Protein AF-A0A5E8CKL1-F1 (afdb_mono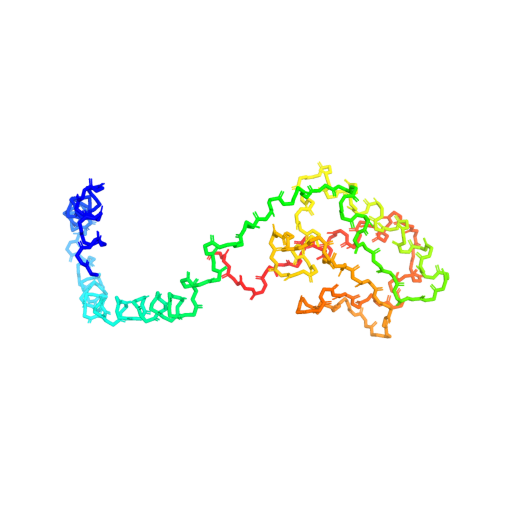mer)

Foldseek 3Di:
DVVVVVVCVVVCVVVVVVVVVVVVVVPDDPVCCVVVVVVVVVCVVCVVVVVVVVVVVVCVCCVPPPVPVVPDPQPQDDQAPVLQLVQEEEAEDPLLVVLVNLLSNLLCVVCVVVVNSLLLVCQQQVDSGDRDSNHHAYEYEDDDDDWDHDNVNNYIYDYPVLSPDDHSVVSNVVVSVVSVPPDSPPDDD

Mean predicted aligned error: 15.61 Å

Solvent-accessible surface area (backbone atoms only — not comparable to full-atom values): 10856 Å² total; per-residue (Å²): 114,72,64,63,56,48,52,39,56,74,68,41,52,58,63,50,52,57,58,47,49,58,52,59,55,70,73,48,52,83,81,48,41,76,64,47,48,59,54,52,53,50,49,62,68,43,41,63,58,54,52,47,50,53,46,50,52,51,48,56,47,49,77,71,27,72,86,53,55,86,72,55,78,76,65,87,62,75,91,44,66,70,59,53,57,78,25,55,45,72,57,54,56,74,72,58,39,58,52,47,53,55,20,50,57,46,26,47,47,60,23,50,77,70,72,42,48,50,40,61,47,22,54,28,53,72,36,82,66,63,92,50,94,83,57,54,43,34,42,31,63,36,91,56,88,58,77,46,69,40,35,97,70,19,26,34,35,40,20,50,71,60,75,75,44,85,54,62,66,58,51,15,54,53,50,44,49,51,40,68,67,57,63,64,89,70,80,85,128

Radius of gyration: 24.57 Å; Cα contacts (8 Å, |Δi|>4): 164; chains: 1; bounding box: 46×53×60 Å

Nearest PDB structures (foldseek):
  4qhi-assembly2_C  TM=5.291E-01  e=1.702E+00  Methanocaldococcus jannaschii DSM 2661
  4qhi-assembly1_B  TM=5.641E-01  e=9.771E+00  Methanocaldococcus jannaschii DSM 2661
  5msw-assembly1_A  TM=2.166E-01  e=6.034E+00  Segniliparus rugosus ATCC BAA-974

Organism: NCBI:txid1561972

Sequence (189 aa):
MQIFFKTLQESGFLMKIDKMKDQAIGCITKSNELVIRPCIESFLRNKPNIIEGINQIIYGFFEIDIRRIMKKNVKEININIKTITSKVVFEMSHAHKIIMQKVVSKVLKLLDETGDLVKFVEYFSGIPLILSDSEIYTLKTWRGQNFSEHTCFYYVDIPEAFIRRDNIETLAVQFAAVIRAAETKFGMA

pLDDT: mean 73.75, std 21.33, range [31.55, 98.12]

Structure (mmCIF, N/CA/C/O backbone):
data_AF-A0A5E8CKL1-F1
#
_entry.id   AF-A0A5E8CKL1-F1
#
loop_
_atom_site.group_PDB
_atom_site.id
_atom_site.type_symbol
_atom_site.label_atom_id
_atom_site.label_alt_id
_atom_site.label_comp_id
_atom_site.label_asym_id
_atom_site.label_entity_id
_atom_site.label_seq_id
_atom_site.pdbx_PDB_ins_code
_atom_site.Cartn_x
_atom_site.Cartn_y
_atom_site.Cartn_z
_atom_site.occupancy
_atom_site.B_iso_or_equiv
_atom_site.auth_seq_id
_atom_site.auth_comp_id
_atom_site.auth_asym_id
_atom_site.auth_atom_id
_atom_site.pdbx_PDB_model_num
ATOM 1 N N . MET A 1 1 ? -27.559 -5.950 28.974 1.00 39.00 1 MET A N 1
ATOM 2 C CA . MET A 1 1 ? -27.680 -4.712 29.784 1.00 39.00 1 MET A CA 1
ATOM 3 C C . MET A 1 1 ? -27.036 -4.826 31.168 1.00 39.00 1 MET A C 1
ATOM 5 O O . MET A 1 1 ? -26.146 -4.039 31.452 1.00 39.00 1 MET A O 1
ATOM 9 N N . GLN A 1 2 ? -27.415 -5.805 32.005 1.00 38.22 2 GLN A N 1
ATOM 10 C CA . GLN A 1 2 ? -26.886 -5.932 33.379 1.00 38.22 2 GLN A CA 1
ATOM 11 C C . GLN A 1 2 ? -25.374 -6.215 33.456 1.00 38.22 2 GLN A C 1
ATOM 13 O O . GLN A 1 2 ? -24.710 -5.697 34.345 1.00 38.22 2 GLN A O 1
ATOM 18 N N . ILE A 1 3 ? -24.815 -6.970 32.502 1.00 43.06 3 ILE A N 1
ATOM 19 C CA . ILE A 1 3 ? -23.379 -7.307 32.491 1.00 43.06 3 ILE A CA 1
A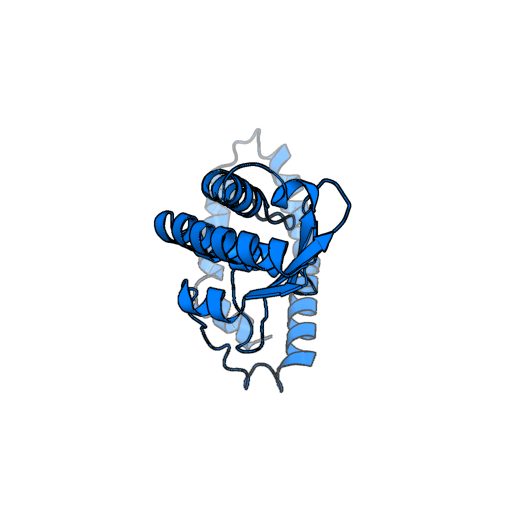TOM 20 C C . ILE A 1 3 ? -22.519 -6.066 32.212 1.00 43.06 3 ILE A C 1
ATOM 22 O O . ILE A 1 3 ? -21.583 -5.803 32.949 1.00 43.06 3 ILE A O 1
ATOM 26 N N . PHE A 1 4 ? -22.884 -5.253 31.216 1.00 41.16 4 PHE A N 1
ATOM 27 C CA . PHE A 1 4 ? -22.144 -4.034 30.865 1.00 41.16 4 PHE A CA 1
ATOM 28 C C . PHE A 1 4 ? -22.126 -3.006 32.005 1.00 41.16 4 PHE A C 1
ATOM 30 O O . PHE A 1 4 ? -21.074 -2.473 32.349 1.00 41.16 4 PHE A O 1
ATOM 37 N N . PHE A 1 5 ? -23.280 -2.778 32.643 1.00 46.06 5 PHE A N 1
ATOM 38 C CA . PHE A 1 5 ? -23.366 -1.886 33.802 1.00 46.06 5 PHE A CA 1
ATOM 39 C C . PHE A 1 5 ? -22.548 -2.404 34.991 1.00 46.06 5 PHE A C 1
ATOM 41 O O . PHE A 1 5 ? -21.867 -1.621 35.652 1.00 46.06 5 PHE A O 1
ATOM 48 N N . LYS A 1 6 ? -22.551 -3.724 35.212 1.00 48.47 6 LYS A N 1
ATOM 49 C CA . LYS A 1 6 ? -21.741 -4.377 36.242 1.00 48.47 6 LYS A CA 1
ATOM 50 C C . LYS A 1 6 ? -20.240 -4.229 35.964 1.00 48.47 6 LYS A C 1
ATOM 52 O O . LYS A 1 6 ? -19.511 -3.810 36.852 1.00 48.47 6 LYS A O 1
ATOM 57 N N . THR A 1 7 ? -19.785 -4.437 34.727 1.00 45.56 7 THR A N 1
ATOM 58 C CA . THR A 1 7 ? -18.376 -4.252 34.329 1.00 45.56 7 THR A CA 1
ATOM 59 C C . THR A 1 7 ? -17.916 -2.790 34.450 1.00 45.56 7 THR A C 1
ATOM 61 O O . THR A 1 7 ? -16.791 -2.518 34.876 1.00 45.56 7 THR A O 1
ATOM 64 N N . LEU A 1 8 ? -18.780 -1.821 34.133 1.00 41.69 8 LEU A N 1
ATOM 65 C CA . LEU A 1 8 ? -18.492 -0.393 34.333 1.00 41.69 8 LEU A CA 1
ATOM 66 C C . LEU A 1 8 ? -18.421 0.008 35.817 1.00 41.69 8 LEU A C 1
ATOM 68 O O . LEU A 1 8 ? -17.615 0.869 36.175 1.00 41.69 8 LEU A O 1
ATOM 72 N N . GLN A 1 9 ? -19.233 -0.611 36.680 1.00 52.91 9 GLN A N 1
ATOM 73 C CA . GLN A 1 9 ? -19.124 -0.447 38.134 1.00 52.91 9 GLN A CA 1
ATOM 74 C C . GLN A 1 9 ? -17.851 -1.100 38.686 1.00 52.91 9 GLN A C 1
ATOM 76 O O . GLN A 1 9 ? -17.107 -0.451 39.417 1.00 52.91 9 GLN A O 1
ATOM 81 N N . GLU A 1 10 ? -17.563 -2.345 38.306 1.00 58.09 10 GLU A N 1
ATOM 82 C CA . GLU A 1 10 ? -16.420 -3.124 38.808 1.00 58.09 10 GLU A CA 1
ATOM 83 C C . GLU A 1 10 ? -15.066 -2.547 38.373 1.00 58.09 10 GLU A C 1
ATOM 85 O O . GLU A 1 10 ? -14.104 -2.578 39.135 1.00 58.09 10 GLU A O 1
ATOM 90 N N . SER A 1 11 ? -14.988 -1.944 37.183 1.00 55.16 11 SER A N 1
ATOM 91 C CA . SER A 1 11 ? -13.778 -1.256 36.699 1.00 55.16 11 SER A CA 1
ATOM 92 C C . SER A 1 11 ? -13.499 0.086 37.395 1.00 55.16 11 SER A C 1
ATOM 94 O O . SER A 1 11 ? -12.473 0.724 37.138 1.00 55.16 11 SER A O 1
ATOM 96 N N . GLY A 1 12 ? -14.418 0.560 38.246 1.00 48.59 12 GLY A N 1
ATOM 97 C CA . GLY A 1 12 ? -14.337 1.868 38.901 1.00 48.59 12 GLY A CA 1
ATOM 98 C C . GLY A 1 12 ? -14.461 3.052 37.935 1.00 48.59 12 GLY A C 1
ATOM 99 O O . GLY A 1 12 ? -14.234 4.197 38.329 1.00 48.59 12 GLY A O 1
ATOM 100 N N . PHE A 1 13 ? -14.814 2.803 36.671 1.00 52.84 13 PHE A N 1
ATOM 101 C CA . PHE A 1 13 ? -14.906 3.820 35.626 1.00 52.84 13 PHE A CA 1
ATOM 102 C C . PHE A 1 13 ? -15.965 4.880 35.953 1.00 52.84 13 PHE A C 1
ATOM 104 O O . PHE A 1 13 ? -15.710 6.075 35.814 1.00 52.84 13 PHE A O 1
ATOM 111 N N . LEU A 1 14 ? -17.114 4.458 36.488 1.00 49.69 14 LEU A N 1
ATOM 112 C CA . LEU A 1 14 ? -18.180 5.373 36.911 1.00 49.69 14 LEU A CA 1
ATOM 113 C C . LEU A 1 14 ? -17.731 6.300 38.055 1.00 49.69 14 LEU A C 1
ATOM 115 O O . LEU A 1 14 ? -17.958 7.503 37.988 1.00 49.69 14 LEU A O 1
ATOM 119 N N . MET A 1 15 ? -16.995 5.778 39.044 1.00 58.12 15 MET A N 1
ATOM 120 C CA . MET A 1 15 ? -16.434 6.594 40.133 1.00 58.12 15 MET A CA 1
ATOM 121 C C . MET A 1 15 ? -15.366 7.585 39.647 1.00 58.12 15 MET A C 1
ATOM 123 O O . MET A 1 15 ? -15.219 8.668 40.215 1.00 58.12 15 MET A O 1
ATOM 127 N N . LYS A 1 16 ? -14.602 7.230 38.605 1.00 53.59 16 LYS A N 1
ATOM 128 C CA . LYS A 1 16 ? -13.621 8.134 37.984 1.00 53.59 16 LYS A CA 1
ATOM 129 C C . LYS A 1 16 ? -14.306 9.283 37.245 1.00 53.59 16 LYS A C 1
ATOM 131 O O . LYS A 1 16 ? -13.852 10.415 37.372 1.00 53.59 16 LYS A O 1
ATOM 136 N N . ILE A 1 17 ? -15.406 9.010 36.542 1.00 57.00 17 ILE A N 1
ATOM 137 C CA . ILE A 1 17 ? -16.222 10.042 35.887 1.00 57.00 17 ILE A CA 1
ATOM 138 C C . ILE A 1 17 ? -16.794 11.025 36.915 1.00 57.00 17 ILE A C 1
ATOM 140 O O . ILE A 1 17 ? -16.695 12.232 36.704 1.00 57.00 17 ILE A O 1
ATOM 144 N N . ASP A 1 18 ? -17.327 10.536 38.038 1.00 56.44 18 ASP A N 1
ATOM 145 C CA . ASP A 1 18 ? -17.874 11.415 39.081 1.00 56.44 18 ASP A CA 1
ATOM 146 C C . ASP A 1 18 ? -16.792 12.300 39.720 1.00 56.44 18 ASP A C 1
ATOM 148 O O . ASP A 1 18 ? -17.003 13.497 39.888 1.00 56.44 18 ASP A O 1
ATOM 152 N N . LYS A 1 19 ? -15.588 11.769 39.976 1.00 58.34 19 LYS A N 1
ATOM 153 C CA . LYS A 1 19 ? -14.457 12.591 40.454 1.00 58.34 19 LYS A CA 1
ATOM 154 C C . LYS A 1 19 ? -13.977 13.619 39.425 1.00 58.34 19 LYS A C 1
ATOM 156 O O . LYS A 1 19 ? -13.600 14.729 39.797 1.00 58.34 19 LYS A O 1
ATOM 161 N N . MET A 1 20 ? -13.976 13.264 38.140 1.00 52.22 20 MET A N 1
ATOM 162 C CA . MET A 1 20 ? -13.591 14.178 37.059 1.00 52.22 20 MET A CA 1
ATOM 163 C C . MET A 1 20 ? -14.618 15.291 36.847 1.00 52.22 20 MET A C 1
ATOM 165 O O . MET A 1 20 ? -14.245 16.391 36.448 1.00 52.22 20 MET A O 1
ATOM 169 N N . LYS A 1 21 ? -15.895 15.038 37.146 1.00 54.78 21 LYS A N 1
ATOM 170 C CA . LYS A 1 21 ? -16.964 16.036 37.064 1.00 54.78 21 LYS A CA 1
ATOM 171 C C . LYS A 1 21 ? -16.706 17.212 38.007 1.00 54.78 21 LYS A C 1
ATOM 173 O O . LYS A 1 21 ? -16.784 18.355 37.569 1.00 54.78 21 LYS A O 1
ATOM 178 N N . ASP A 1 22 ? -16.339 16.943 39.256 1.00 53.59 22 ASP A N 1
ATOM 179 C CA . ASP A 1 22 ? -16.065 17.998 40.241 1.00 53.59 22 ASP A CA 1
ATOM 180 C C . ASP A 1 22 ? -14.804 18.802 39.885 1.00 53.59 22 ASP A C 1
ATOM 182 O O . ASP A 1 22 ? -14.774 20.021 40.049 1.00 53.59 22 ASP A O 1
ATOM 186 N N . GLN A 1 23 ? -13.789 18.146 39.311 1.00 51.56 23 GLN A N 1
ATOM 187 C CA . GLN A 1 23 ? -12.588 18.815 38.796 1.00 51.56 23 GLN A CA 1
ATOM 188 C C . GLN A 1 23 ? -12.887 19.681 37.564 1.00 51.56 23 GLN A C 1
ATOM 190 O O . GLN A 1 23 ? -12.419 20.814 37.481 1.00 51.56 23 GLN A O 1
ATOM 195 N N . ALA A 1 24 ? -13.711 19.187 36.637 1.00 47.16 24 ALA A N 1
ATOM 196 C CA . ALA A 1 24 ? -14.141 19.938 35.462 1.00 47.16 24 ALA A CA 1
ATOM 197 C C . ALA A 1 24 ? -14.998 21.157 35.840 1.00 47.16 24 ALA A C 1
ATOM 199 O O . ALA A 1 24 ? -14.853 22.209 35.227 1.00 47.16 24 ALA A O 1
ATOM 200 N N . ILE A 1 25 ? -15.846 21.041 36.870 1.00 49.31 25 ILE A N 1
ATOM 201 C CA . ILE A 1 25 ? -16.635 22.157 37.416 1.00 49.31 25 ILE A CA 1
ATOM 202 C C . ILE A 1 25 ? -15.725 23.163 38.139 1.00 49.31 25 ILE A C 1
ATOM 204 O O . ILE A 1 25 ? -15.893 24.368 37.967 1.00 49.31 25 ILE A O 1
ATOM 208 N N . GLY A 1 26 ? -14.728 22.689 38.893 1.00 47.78 26 GLY A N 1
ATOM 209 C CA . GLY A 1 26 ? -13.779 23.539 39.621 1.00 47.78 26 GLY A CA 1
ATOM 210 C C . GLY A 1 26 ? -12.855 24.382 38.732 1.00 47.78 26 GLY A C 1
ATOM 211 O O . GLY A 1 26 ? -12.425 25.455 39.147 1.00 47.78 26 GLY A O 1
ATOM 212 N N . CYS A 1 27 ? -12.575 23.943 37.500 1.00 43.31 27 CYS A N 1
ATOM 213 C CA . CYS A 1 27 ? -11.744 24.680 36.538 1.00 43.31 27 CYS A CA 1
ATOM 214 C C . CYS A 1 27 ? -12.487 25.798 35.777 1.00 43.31 27 CYS A C 1
ATOM 216 O O . CYS A 1 27 ? -11.867 26.514 34.988 1.00 43.31 27 CYS A O 1
ATOM 218 N N . ILE A 1 28 ? -13.794 25.972 35.989 1.00 46.34 28 ILE A N 1
ATOM 219 C CA . ILE A 1 28 ? -14.601 26.976 35.290 1.00 46.34 28 ILE A CA 1
ATOM 220 C C . ILE A 1 28 ? -14.698 28.234 36.163 1.00 46.34 28 ILE A C 1
ATOM 222 O O . ILE A 1 28 ? -15.430 28.284 37.147 1.00 46.34 28 ILE A O 1
ATOM 226 N N . THR A 1 29 ? -13.965 29.289 35.802 1.00 51.72 29 THR A N 1
ATOM 227 C CA . THR A 1 29 ? -14.186 30.628 36.369 1.00 51.72 29 THR A CA 1
ATOM 228 C C . THR A 1 29 ? -15.573 31.149 35.962 1.00 51.72 29 THR A C 1
ATOM 230 O O . THR A 1 29 ? -16.059 30.840 34.874 1.00 51.72 29 THR A O 1
ATOM 233 N N . LYS A 1 30 ? -16.214 31.977 36.807 1.00 48.44 30 LYS A N 1
ATOM 234 C CA . LYS A 1 30 ? -17.582 32.517 36.594 1.00 48.44 30 LYS A CA 1
ATOM 235 C C . LYS A 1 30 ? -17.832 33.128 35.200 1.00 48.44 30 LYS A C 1
ATOM 237 O O . LYS A 1 30 ? -18.970 33.154 34.747 1.00 48.44 30 LYS A O 1
ATOM 242 N N . SER A 1 31 ? -16.794 33.608 34.508 1.00 43.94 31 SER A N 1
ATOM 243 C CA . SER A 1 31 ? -16.892 34.134 33.137 1.00 43.94 31 SER A CA 1
ATOM 244 C C . SER A 1 31 ? -17.048 33.046 32.065 1.00 43.94 31 SER A C 1
ATOM 246 O O . SER A 1 31 ? -17.729 33.268 31.069 1.00 43.94 31 SER A O 1
ATOM 248 N N . ASN A 1 32 ? -16.458 31.865 32.268 1.00 45.34 32 ASN A N 1
ATOM 249 C CA . ASN A 1 32 ? -16.522 30.737 31.331 1.00 45.34 32 ASN A CA 1
ATOM 250 C C . ASN A 1 32 ? -17.753 29.849 31.567 1.00 45.34 32 ASN A C 1
ATOM 252 O O . ASN A 1 32 ? -18.131 29.064 30.699 1.00 45.34 32 ASN A O 1
ATOM 256 N N . GLU A 1 33 ? -18.408 29.990 32.719 1.00 44.06 33 GLU A N 1
ATOM 257 C CA . GLU A 1 33 ? -19.595 29.221 33.093 1.00 44.06 33 GLU A CA 1
ATOM 258 C C . GLU A 1 33 ? -20.771 29.463 32.138 1.00 44.06 33 GLU A C 1
ATOM 260 O O . GLU A 1 33 ? -21.441 28.515 31.740 1.00 44.06 33 GLU A O 1
ATOM 265 N N . LEU A 1 34 ? -20.966 30.703 31.683 1.00 48.03 34 LEU A N 1
ATOM 266 C CA . LEU A 1 34 ? -22.019 31.071 30.726 1.00 48.03 34 LEU A CA 1
ATOM 267 C C . LEU A 1 34 ? -21.820 30.469 29.327 1.00 48.03 34 LEU A C 1
ATOM 269 O O . LEU A 1 34 ? -22.796 30.275 28.609 1.00 48.03 34 LEU A O 1
ATOM 273 N N . VAL A 1 35 ? -20.579 30.155 28.945 1.00 49.44 35 VAL A N 1
ATOM 274 C CA . VAL A 1 35 ? -20.240 29.608 27.618 1.00 49.44 35 VAL A CA 1
ATOM 275 C C . VAL A 1 35 ? -20.187 28.082 27.645 1.00 49.44 35 VAL A C 1
ATOM 277 O O . VAL A 1 35 ? -20.635 27.419 26.713 1.00 49.44 35 VAL A O 1
ATOM 280 N N . ILE A 1 36 ? -19.672 27.506 28.731 1.00 45.50 36 ILE A N 1
ATOM 281 C CA . ILE A 1 36 ? -19.461 26.060 28.855 1.00 45.50 36 ILE A CA 1
ATOM 282 C C . ILE A 1 36 ? -20.740 25.343 29.307 1.00 45.50 36 ILE A C 1
ATOM 284 O O . ILE A 1 36 ? -21.016 24.233 28.847 1.00 45.50 36 ILE A O 1
ATOM 288 N N . ARG A 1 37 ? -21.563 25.971 30.160 1.00 46.50 37 ARG A N 1
ATOM 289 C CA . ARG A 1 37 ? -22.807 25.373 30.672 1.00 46.50 37 ARG A CA 1
ATOM 290 C C . ARG A 1 37 ? -23.791 24.986 29.554 1.00 46.50 37 ARG A C 1
ATOM 292 O O . ARG A 1 37 ? -24.235 23.840 29.578 1.00 46.50 37 ARG A O 1
ATOM 299 N N . PRO A 1 38 ? -24.068 25.818 28.529 1.00 56.81 38 PRO A N 1
ATOM 300 C CA . PRO A 1 38 ? -24.924 25.417 27.410 1.00 56.81 38 PRO A CA 1
ATOM 301 C C . PRO A 1 38 ? -24.380 24.214 26.626 1.00 56.81 38 PRO A C 1
ATOM 303 O O . PRO A 1 38 ? -25.153 23.350 26.216 1.00 56.81 38 PRO A O 1
ATOM 306 N N . CYS A 1 39 ? -23.058 24.117 26.451 1.00 51.25 39 CYS A N 1
ATOM 307 C CA . CYS A 1 39 ? -22.411 22.997 25.761 1.00 51.25 39 CYS A CA 1
ATOM 308 C C . CYS A 1 39 ? -22.518 21.693 26.564 1.00 51.25 39 CYS A C 1
ATOM 310 O O . CYS A 1 39 ? -22.873 20.656 26.004 1.00 51.25 39 CYS A O 1
ATOM 312 N N . ILE A 1 40 ? -22.285 21.748 27.882 1.00 52.25 40 ILE A N 1
ATOM 313 C CA . ILE A 1 40 ? -22.459 20.600 28.785 1.00 52.25 40 ILE A CA 1
ATOM 314 C C . ILE A 1 40 ? -23.932 20.180 28.840 1.00 52.25 40 ILE A C 1
ATOM 316 O O . ILE A 1 40 ? -24.235 18.995 28.733 1.00 52.25 40 ILE A O 1
ATOM 320 N N . GLU A 1 41 ? -24.866 21.121 28.960 1.00 53.34 41 GLU A N 1
ATOM 321 C CA . GLU A 1 41 ? -26.302 20.826 28.981 1.00 53.34 41 GLU A CA 1
ATOM 322 C C . GLU A 1 41 ? -26.811 20.282 27.642 1.00 53.34 41 GLU A C 1
ATOM 324 O O . GLU A 1 41 ? -27.699 19.432 27.627 1.00 53.34 41 GLU A O 1
ATOM 329 N N . SER A 1 42 ? -26.269 20.751 26.516 1.00 59.72 42 SER A N 1
ATOM 330 C CA . SER A 1 42 ? -26.549 20.199 25.186 1.00 59.72 42 SER A CA 1
ATOM 331 C C . SER A 1 42 ? -26.017 18.769 25.064 1.00 59.72 42 SER A C 1
ATOM 333 O O . SER A 1 42 ? -26.743 17.865 24.653 1.00 59.72 42 SER A O 1
ATOM 335 N N . PHE A 1 43 ? -24.783 18.521 25.512 1.00 47.69 43 PHE A N 1
ATOM 336 C CA . PHE A 1 43 ? -24.203 17.181 25.546 1.00 47.69 43 PHE A CA 1
ATOM 337 C C . PHE A 1 43 ? -25.001 16.230 26.450 1.00 47.69 43 PHE A C 1
ATOM 339 O O . PHE A 1 43 ? -25.325 15.121 26.038 1.00 47.69 43 PHE A O 1
ATOM 346 N N . LEU A 1 44 ? -25.390 16.662 27.654 1.00 53.16 44 LEU A N 1
ATOM 347 C CA . LEU A 1 44 ? -26.195 15.860 28.582 1.00 53.16 44 LEU A CA 1
ATOM 348 C C . LEU A 1 44 ? -27.612 15.596 28.058 1.00 53.16 44 LEU A C 1
ATOM 350 O O . LEU A 1 44 ? -28.125 14.499 28.267 1.00 53.16 44 LEU A O 1
ATOM 354 N N . ARG A 1 45 ? -28.224 16.550 27.341 1.00 65.19 45 ARG A N 1
ATOM 355 C CA . ARG A 1 45 ? -29.509 16.348 26.647 1.00 65.19 45 ARG A CA 1
ATOM 356 C C . ARG A 1 45 ? -29.405 15.333 25.511 1.00 65.19 45 ARG A C 1
ATOM 358 O O . ARG A 1 45 ? -30.324 14.547 25.324 1.00 65.19 45 ARG A O 1
ATOM 365 N N . ASN A 1 46 ? -28.281 15.317 24.798 1.00 58.81 46 ASN A N 1
ATOM 366 C CA . ASN A 1 46 ? -28.030 14.385 23.695 1.00 58.81 46 ASN A CA 1
ATOM 367 C C . ASN A 1 46 ? -27.422 13.047 24.145 1.00 58.81 46 ASN A C 1
ATOM 369 O O . ASN A 1 46 ? -27.387 12.098 23.364 1.00 58.81 46 ASN A O 1
ATOM 373 N N . LYS A 1 47 ? -26.974 12.936 25.401 1.00 56.53 47 LYS A N 1
ATOM 374 C CA . LYS A 1 47 ? -26.371 11.725 25.974 1.00 56.53 47 LYS A CA 1
ATOM 375 C C . LYS A 1 47 ? -27.229 10.464 25.769 1.00 56.53 47 LYS A C 1
ATOM 377 O O . LYS A 1 47 ? -26.642 9.450 25.398 1.00 56.53 47 LYS A O 1
ATOM 382 N N . PRO A 1 48 ? -28.567 10.476 25.951 1.00 66.12 48 PRO A N 1
ATOM 383 C CA . PRO A 1 48 ? -29.402 9.311 25.660 1.00 66.12 48 PRO A CA 1
ATOM 384 C C . PRO A 1 48 ? -29.329 8.879 24.191 1.00 66.12 48 PRO A C 1
ATOM 386 O O . PRO A 1 48 ? -29.140 7.697 23.936 1.00 66.12 48 PRO A O 1
ATOM 389 N N . ASN A 1 49 ? -29.362 9.826 23.248 1.00 63.47 49 ASN A N 1
ATOM 390 C CA . ASN A 1 49 ? -29.288 9.550 21.807 1.00 63.47 49 ASN A CA 1
ATOM 391 C C . ASN A 1 49 ? -27.908 9.018 21.391 1.00 63.47 49 ASN A C 1
ATOM 393 O O . ASN A 1 49 ? -27.808 8.135 20.546 1.00 63.47 49 ASN A O 1
ATOM 397 N N . ILE A 1 50 ? -26.832 9.525 22.003 1.00 58.06 50 ILE A N 1
ATOM 398 C CA . ILE A 1 50 ? -25.468 9.020 21.780 1.00 58.06 50 ILE A CA 1
ATOM 399 C C . ILE A 1 50 ? -25.346 7.584 22.305 1.00 58.06 50 ILE A C 1
ATOM 401 O O . ILE A 1 50 ? -24.811 6.717 21.618 1.00 58.06 50 ILE A O 1
ATOM 405 N N . ILE A 1 51 ? -25.869 7.314 23.506 1.00 62.28 51 ILE A N 1
ATOM 406 C CA . ILE A 1 51 ? -25.896 5.964 24.086 1.00 62.28 51 ILE A CA 1
ATOM 407 C C . ILE A 1 51 ? -26.759 5.030 23.231 1.00 62.28 51 ILE A C 1
ATOM 409 O O . ILE A 1 51 ? -26.368 3.888 23.007 1.00 62.28 51 ILE A O 1
ATOM 413 N N . GLU A 1 52 ? -27.902 5.495 22.731 1.00 65.31 52 GLU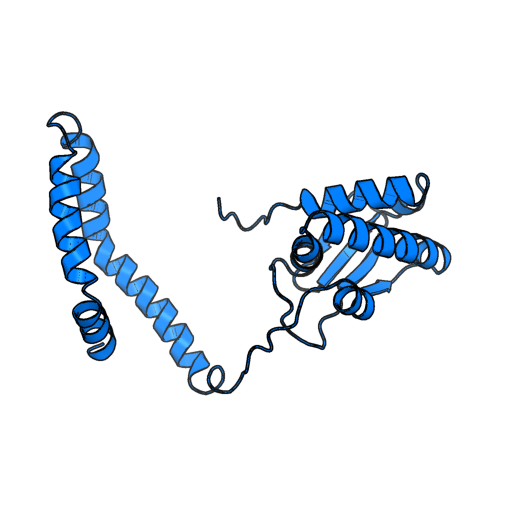 A N 1
ATOM 414 C CA . GLU A 1 52 ? -28.767 4.735 21.832 1.00 65.31 52 GLU A CA 1
ATOM 415 C C . GLU A 1 52 ? -28.071 4.422 20.505 1.00 65.31 52 GLU A C 1
ATOM 417 O O . GLU A 1 52 ? -28.067 3.266 20.101 1.00 65.31 52 GLU A O 1
ATOM 422 N N . GLY A 1 53 ? -27.398 5.391 19.880 1.00 57.34 53 GLY A N 1
ATOM 423 C CA . GLY A 1 53 ? -26.620 5.170 18.659 1.00 57.34 53 GLY A CA 1
ATOM 424 C C . GLY A 1 53 ? -25.480 4.167 18.857 1.00 57.34 53 GLY A C 1
ATOM 425 O O . GLY A 1 53 ? -25.328 3.241 18.062 1.00 57.34 53 GLY A O 1
ATOM 426 N N . ILE A 1 54 ? -24.727 4.279 19.958 1.00 60.16 54 ILE A N 1
ATOM 427 C CA . ILE A 1 54 ? -23.691 3.297 20.325 1.00 60.16 54 ILE A CA 1
ATOM 428 C C . ILE A 1 54 ? -24.320 1.918 20.545 1.00 60.16 54 ILE A C 1
ATOM 430 O O . ILE A 1 54 ? -23.808 0.922 20.040 1.00 60.16 54 ILE A O 1
ATOM 434 N N . ASN A 1 55 ? -25.448 1.848 21.254 1.00 50.38 55 ASN A N 1
ATOM 435 C CA . ASN A 1 55 ? -26.158 0.595 21.475 1.00 50.38 55 ASN A CA 1
ATOM 436 C C . ASN A 1 55 ? -26.656 -0.007 20.160 1.00 50.38 55 ASN A C 1
ATOM 438 O O . ASN A 1 55 ? -26.514 -1.207 19.991 1.00 50.38 55 ASN A O 1
ATOM 442 N N . GLN A 1 56 ? -27.190 0.777 19.223 1.00 57.47 56 GLN A N 1
ATOM 443 C CA . GLN A 1 56 ? -27.644 0.282 17.921 1.00 57.47 56 GLN A CA 1
ATOM 444 C C . GLN A 1 56 ? -26.486 -0.246 17.069 1.00 57.47 56 GLN A C 1
ATOM 446 O O . GLN A 1 56 ? -26.628 -1.300 16.456 1.00 57.47 56 GLN A O 1
ATOM 451 N N . ILE A 1 57 ? -25.323 0.414 17.086 1.00 58.91 57 ILE A N 1
ATOM 452 C CA . ILE A 1 57 ? -24.106 -0.096 16.435 1.00 58.91 57 ILE A CA 1
ATOM 453 C C . ILE A 1 57 ? -23.687 -1.421 17.075 1.00 58.91 57 ILE A C 1
ATOM 455 O O . ILE A 1 57 ? -23.457 -2.397 16.370 1.00 58.91 57 ILE A O 1
ATOM 459 N N . ILE A 1 58 ? -23.636 -1.476 18.407 1.00 56.03 58 ILE A N 1
ATOM 460 C CA . ILE A 1 58 ? -23.279 -2.679 19.163 1.00 56.03 58 ILE A CA 1
ATOM 461 C C . ILE A 1 58 ? -24.273 -3.818 18.894 1.00 56.03 58 ILE A C 1
ATOM 463 O O . ILE A 1 58 ? -23.852 -4.944 18.646 1.00 56.03 58 ILE A O 1
ATOM 467 N N . TYR A 1 59 ? -25.579 -3.543 18.917 1.00 52.94 59 TYR A N 1
ATOM 468 C CA . TYR A 1 59 ? -26.624 -4.524 18.628 1.00 52.94 59 TYR A CA 1
ATOM 469 C C . TYR A 1 59 ? -26.544 -5.006 17.183 1.00 52.94 59 TYR A C 1
ATOM 471 O O . TYR A 1 59 ? -26.532 -6.212 16.980 1.00 52.94 59 TYR A O 1
ATOM 479 N N . GLY A 1 60 ? -26.400 -4.109 16.205 1.00 53.97 60 GLY A N 1
ATOM 480 C CA . GLY A 1 60 ? -26.219 -4.486 14.802 1.00 53.97 60 GLY A CA 1
ATOM 481 C C . GLY A 1 60 ? -24.967 -5.340 14.588 1.00 53.97 60 GLY A C 1
ATOM 482 O O . GLY A 1 60 ? -25.012 -6.328 13.859 1.00 53.97 60 GLY A O 1
ATOM 483 N N . PHE A 1 61 ? -23.875 -5.024 15.289 1.00 49.16 61 PHE A N 1
ATOM 484 C CA . PHE A 1 61 ? -22.662 -5.838 15.291 1.00 49.16 61 PHE A CA 1
ATOM 485 C C . PHE A 1 61 ? -22.950 -7.229 15.881 1.00 49.16 61 PHE A C 1
ATOM 487 O O . PHE A 1 61 ? -22.757 -8.235 15.211 1.00 49.16 61 PHE A O 1
ATOM 494 N N . PHE A 1 62 ? -23.518 -7.323 17.088 1.00 51.78 62 PHE A N 1
ATOM 495 C CA . PHE A 1 62 ? -23.782 -8.608 17.754 1.00 51.78 62 PHE A CA 1
ATOM 496 C C . PHE A 1 62 ? -24.864 -9.472 17.090 1.00 51.78 62 PHE A C 1
ATOM 498 O O . PHE A 1 62 ? -24.770 -10.701 17.148 1.00 51.78 62 PHE A O 1
ATOM 505 N N . GLU A 1 63 ? -25.867 -8.864 16.457 1.00 53.22 63 GLU A N 1
ATOM 506 C CA . GLU A 1 63 ? -26.936 -9.564 15.740 1.00 53.22 63 GLU A CA 1
ATOM 507 C C . GLU A 1 63 ? -26.402 -10.233 14.461 1.00 53.22 63 GLU A C 1
ATOM 509 O O . GLU A 1 63 ? -26.819 -11.342 14.119 1.00 53.22 63 GLU A O 1
ATOM 514 N N . ILE A 1 64 ? -25.393 -9.629 13.823 1.00 48.06 64 ILE A N 1
ATOM 515 C CA . ILE A 1 64 ? -24.658 -10.219 12.697 1.00 48.06 64 ILE A CA 1
ATOM 516 C C . ILE A 1 64 ? -23.572 -11.208 13.184 1.00 48.06 64 ILE A C 1
ATOM 518 O O . ILE A 1 64 ? -23.336 -12.231 12.529 1.00 48.06 64 ILE A O 1
ATOM 522 N N . ASP A 1 65 ? -22.932 -10.966 14.339 1.00 47.12 65 ASP A N 1
ATOM 523 C CA . ASP A 1 65 ? -21.616 -11.552 14.645 1.00 47.12 65 ASP A CA 1
ATOM 524 C C . ASP A 1 65 ? -21.499 -12.667 15.686 1.00 47.12 65 ASP A C 1
ATOM 526 O O . ASP A 1 65 ? -20.458 -13.338 15.688 1.00 47.12 65 ASP A O 1
ATOM 530 N N . ILE A 1 66 ? -22.495 -12.967 16.532 1.00 44.41 66 ILE A N 1
ATOM 531 C CA . ILE A 1 66 ? -22.317 -14.017 17.568 1.00 44.41 66 ILE A CA 1
ATOM 532 C C . ILE A 1 66 ? -21.902 -15.377 16.969 1.00 44.41 66 ILE A C 1
ATOM 534 O O . ILE A 1 66 ? -21.145 -16.128 17.583 1.00 44.41 66 ILE A O 1
ATOM 538 N N . ARG A 1 67 ? -22.326 -15.699 15.739 1.00 42.19 67 ARG A N 1
ATOM 539 C CA . ARG A 1 67 ? -21.980 -16.977 15.088 1.00 42.19 67 ARG A CA 1
ATOM 540 C C . ARG A 1 67 ? -20.675 -16.942 14.281 1.00 42.19 67 ARG A C 1
ATOM 542 O O . ARG A 1 67 ? -20.165 -18.012 13.946 1.00 42.19 67 ARG A O 1
ATOM 549 N N . ARG A 1 68 ? -20.136 -15.760 13.951 1.00 44.69 68 ARG A N 1
ATOM 550 C CA . ARG A 1 68 ? -19.065 -15.598 12.946 1.00 44.69 68 ARG A CA 1
ATOM 551 C C . ARG A 1 68 ? -17.761 -15.023 13.513 1.00 44.69 68 ARG A C 1
ATOM 553 O O . ARG A 1 68 ? -16.699 -15.512 13.125 1.00 44.69 68 ARG A O 1
ATOM 560 N N . ILE A 1 69 ? -17.812 -14.086 14.468 1.00 46.03 69 ILE A N 1
ATOM 561 C CA . ILE A 1 69 ? -16.609 -13.496 15.090 1.00 46.03 69 ILE A CA 1
ATOM 562 C C . ILE A 1 69 ? -15.922 -14.451 16.061 1.00 46.03 69 ILE A C 1
ATOM 564 O O . ILE A 1 69 ? -14.703 -14.576 16.014 1.00 46.03 69 ILE A O 1
ATOM 568 N N . MET A 1 70 ? -16.672 -15.215 16.865 1.00 44.12 70 MET A N 1
ATOM 569 C CA . MET A 1 70 ? -16.076 -16.142 17.845 1.00 44.12 70 MET A CA 1
ATOM 570 C C . MET A 1 70 ? -15.245 -17.282 17.224 1.00 44.12 70 MET A C 1
ATOM 572 O O . MET A 1 70 ? -14.591 -18.026 17.948 1.00 44.12 70 MET A O 1
ATOM 576 N N . LYS A 1 71 ? -15.264 -17.444 15.893 1.00 43.41 71 LYS A N 1
ATOM 577 C CA . LYS A 1 71 ? -14.498 -18.472 15.169 1.00 43.41 71 LYS A CA 1
ATOM 578 C C . LYS A 1 71 ? -13.444 -17.929 14.205 1.00 43.41 71 LYS A C 1
ATOM 580 O O . LYS A 1 71 ? -12.687 -18.728 13.655 1.00 43.41 71 LYS A O 1
ATOM 585 N N . LYS A 1 72 ? -13.360 -16.615 13.979 1.00 46.25 72 LYS A N 1
ATOM 586 C CA . LYS A 1 72 ? -12.282 -16.041 13.167 1.00 46.25 72 LYS A CA 1
ATOM 587 C C . LYS A 1 72 ? -11.148 -15.605 14.085 1.00 46.25 72 LYS A C 1
ATOM 589 O O . LYS A 1 72 ? -11.149 -14.497 14.603 1.00 46.25 72 LYS A O 1
ATOM 594 N N . ASN A 1 73 ? -10.153 -16.477 14.224 1.00 45.88 73 ASN A N 1
ATOM 595 C CA . ASN A 1 73 ? -8.813 -16.041 14.592 1.00 45.88 73 ASN A CA 1
ATOM 596 C C . ASN A 1 73 ? -8.368 -15.040 13.521 1.00 45.88 73 ASN A C 1
ATOM 598 O O . ASN A 1 73 ? -8.040 -15.444 12.402 1.00 45.88 73 ASN A O 1
ATOM 602 N N . VAL A 1 74 ? -8.419 -13.743 13.827 1.00 52.94 74 VAL A N 1
ATOM 603 C CA . VAL A 1 74 ? -7.695 -12.739 13.048 1.00 52.94 74 VAL A CA 1
ATOM 604 C C . VAL A 1 74 ? -6.234 -13.142 13.179 1.00 52.94 74 VAL A C 1
ATOM 606 O O . VAL A 1 74 ? -5.645 -13.009 14.249 1.00 52.94 74 VAL A O 1
ATOM 609 N N . LYS A 1 75 ? -5.685 -13.778 12.140 1.00 58.72 75 LYS A N 1
ATOM 610 C CA . LYS A 1 75 ? -4.268 -14.121 12.131 1.00 58.72 75 LYS A CA 1
ATOM 611 C C . LYS A 1 75 ? -3.509 -12.805 12.167 1.00 58.72 75 LYS A C 1
ATOM 613 O O . LYS A 1 75 ? -3.698 -11.965 11.293 1.00 58.72 75 LYS A O 1
ATOM 618 N N . GLU A 1 76 ? -2.659 -12.644 13.166 1.00 65.81 76 GLU A N 1
ATOM 619 C CA . GLU A 1 76 ? -1.725 -11.532 13.222 1.00 65.81 76 GLU A CA 1
ATOM 620 C C . GLU A 1 76 ? -0.641 -11.787 12.162 1.00 65.81 76 GLU A C 1
ATOM 622 O O . GLU A 1 76 ? 0.320 -12.528 12.375 1.00 65.81 76 GLU A O 1
ATOM 627 N N . ILE A 1 77 ? -0.869 -11.285 10.946 1.00 77.38 77 ILE A N 1
ATOM 628 C CA . ILE A 1 77 ? 0.078 -11.420 9.838 1.00 77.38 77 ILE A CA 1
ATOM 629 C C . ILE A 1 77 ? 1.135 -10.330 10.005 1.00 77.38 77 ILE A C 1
ATOM 631 O O . ILE A 1 77 ? 0.844 -9.143 9.874 1.00 77.38 77 ILE A O 1
ATOM 635 N N . ASN A 1 78 ? 2.374 -10.742 10.275 1.00 86.81 78 ASN A N 1
ATOM 636 C CA . ASN A 1 78 ? 3.484 -9.812 10.450 1.00 86.81 78 ASN A CA 1
ATOM 637 C C . ASN A 1 78 ? 3.800 -9.059 9.142 1.00 86.81 78 ASN A C 1
ATOM 639 O O . ASN A 1 78 ? 4.076 -9.677 8.108 1.00 86.81 78 ASN A O 1
ATOM 643 N N . ILE A 1 79 ? 3.814 -7.726 9.201 1.00 90.62 79 ILE A N 1
ATOM 644 C CA . ILE A 1 79 ? 4.157 -6.856 8.075 1.00 90.62 79 ILE A CA 1
ATOM 645 C C . ILE A 1 79 ? 5.683 -6.754 7.987 1.00 90.62 79 ILE A C 1
ATOM 647 O O . ILE A 1 79 ? 6.332 -6.100 8.792 1.00 90.62 79 ILE A O 1
ATOM 651 N N . ASN A 1 80 ? 6.260 -7.418 6.988 1.00 94.50 80 ASN A N 1
ATOM 652 C CA . ASN A 1 80 ? 7.687 -7.362 6.666 1.00 94.50 80 ASN A CA 1
ATOM 653 C C . ASN A 1 80 ? 7.893 -7.416 5.145 1.00 94.50 80 ASN A C 1
ATOM 655 O O . ASN A 1 80 ? 6.991 -7.816 4.399 1.00 94.50 80 ASN A O 1
ATOM 659 N N . ILE A 1 81 ? 9.096 -7.056 4.681 1.00 95.88 81 ILE A N 1
ATOM 660 C CA . ILE A 1 81 ? 9.424 -6.969 3.247 1.00 95.88 81 ILE A CA 1
ATOM 661 C C . ILE A 1 81 ? 9.068 -8.263 2.507 1.00 95.88 81 ILE A C 1
ATOM 663 O O . ILE A 1 81 ? 8.482 -8.212 1.425 1.00 95.88 81 ILE A O 1
ATOM 667 N N . LYS A 1 82 ? 9.394 -9.428 3.081 1.00 95.44 82 LYS A N 1
ATOM 668 C CA . LYS A 1 82 ? 9.143 -10.734 2.452 1.00 95.44 82 LYS A CA 1
ATOM 669 C C . LYS A 1 82 ? 7.648 -10.966 2.224 1.00 95.44 82 LYS A C 1
ATOM 671 O O . LYS A 1 82 ? 7.258 -11.369 1.131 1.00 95.44 82 LYS A O 1
ATOM 676 N N . THR A 1 83 ? 6.839 -10.677 3.240 1.00 94.00 83 THR A N 1
ATOM 677 C CA . THR A 1 83 ? 5.382 -10.865 3.221 1.00 94.00 83 THR A CA 1
ATOM 678 C C . THR A 1 83 ? 4.716 -9.940 2.211 1.00 94.00 83 THR A C 1
ATOM 680 O O . THR A 1 83 ? 3.883 -10.386 1.427 1.00 94.00 83 THR A O 1
ATOM 683 N N . ILE A 1 84 ? 5.115 -8.665 2.173 1.00 95.62 84 ILE A N 1
ATOM 684 C CA . ILE A 1 84 ? 4.584 -7.717 1.188 1.00 95.62 84 ILE A CA 1
ATOM 685 C C . ILE A 1 84 ? 5.012 -8.126 -0.221 1.00 95.62 84 ILE A C 1
ATOM 687 O O . ILE A 1 84 ? 4.174 -8.222 -1.110 1.00 95.62 84 ILE A O 1
ATOM 691 N N . THR A 1 85 ? 6.295 -8.434 -0.429 1.00 96.50 85 THR A N 1
ATOM 692 C CA . THR A 1 85 ? 6.829 -8.778 -1.758 1.00 96.50 85 THR A CA 1
ATOM 693 C C . THR A 1 85 ? 6.095 -9.966 -2.377 1.00 96.50 85 THR A C 1
ATOM 695 O O . THR A 1 85 ? 5.774 -9.926 -3.561 1.00 96.50 85 THR A O 1
ATOM 698 N N . SER A 1 86 ? 5.773 -11.004 -1.595 1.00 95.31 86 SER A N 1
ATOM 699 C CA . SER A 1 86 ? 5.034 -12.169 -2.103 1.00 95.31 86 SER A CA 1
ATOM 700 C C . SER A 1 86 ? 3.576 -11.876 -2.463 1.00 95.31 86 SER A C 1
ATOM 702 O O . SER A 1 86 ? 2.931 -12.707 -3.094 1.00 95.31 86 SER A O 1
ATOM 704 N N . LYS A 1 87 ? 3.051 -10.726 -2.037 1.00 95.88 87 LYS A N 1
ATOM 705 C CA . LYS A 1 87 ? 1.674 -10.284 -2.271 1.00 95.88 87 LYS A CA 1
ATOM 706 C C . LYS A 1 87 ? 1.571 -9.236 -3.375 1.00 95.88 87 LYS A C 1
ATOM 708 O O . LYS A 1 87 ? 0.463 -8.871 -3.739 1.00 95.88 87 LYS A O 1
ATOM 713 N N . VAL A 1 88 ? 2.685 -8.745 -3.918 1.00 97.50 88 VAL A N 1
ATOM 714 C CA . VAL A 1 88 ? 2.666 -7.720 -4.968 1.00 97.50 88 VAL A CA 1
ATOM 715 C C . VAL A 1 88 ? 2.565 -8.358 -6.355 1.00 97.50 88 VAL A C 1
ATOM 717 O O . VAL A 1 88 ? 3.377 -9.204 -6.734 1.00 97.50 88 VAL A O 1
ATOM 720 N N . VAL A 1 89 ? 1.599 -7.898 -7.149 1.00 97.56 89 VAL A N 1
ATOM 721 C CA . VAL A 1 89 ? 1.376 -8.306 -8.542 1.00 97.56 89 VAL A CA 1
ATOM 722 C C . VAL A 1 89 ? 1.436 -7.087 -9.464 1.00 97.56 89 VAL A C 1
ATOM 724 O O . VAL A 1 89 ? 1.119 -5.966 -9.076 1.00 97.56 89 VAL A O 1
ATOM 727 N N . PHE A 1 90 ? 1.871 -7.305 -10.706 1.00 97.62 90 PHE A N 1
ATOM 728 C CA . PHE A 1 90 ? 2.061 -6.255 -11.707 1.00 97.62 90 PHE A CA 1
ATOM 729 C C . PHE A 1 90 ? 1.228 -6.562 -12.955 1.00 97.62 90 PHE A C 1
ATOM 731 O O . PHE A 1 90 ? 1.537 -7.512 -13.680 1.00 97.62 90 PHE A O 1
ATOM 738 N N . GLU A 1 91 ? 0.218 -5.737 -13.226 1.00 96.25 91 GLU A N 1
ATOM 739 C CA . GLU A 1 91 ? -0.612 -5.767 -14.436 1.00 96.25 91 GLU A CA 1
ATOM 740 C C . GLU A 1 91 ? -0.187 -4.632 -15.376 1.00 96.25 91 GLU A C 1
ATOM 742 O O . GLU A 1 91 ? -0.778 -3.554 -15.435 1.00 96.25 91 GLU A O 1
ATOM 747 N N . MET A 1 92 ? 0.915 -4.856 -16.084 1.00 95.19 92 MET A N 1
ATOM 748 C CA . MET A 1 92 ? 1.524 -3.875 -16.981 1.00 95.19 92 MET A CA 1
ATOM 749 C C . MET A 1 92 ? 2.357 -4.570 -18.059 1.00 95.19 92 MET A C 1
ATOM 751 O O . MET A 1 92 ? 2.569 -5.784 -18.010 1.00 95.19 92 MET A O 1
ATOM 755 N N . SER A 1 93 ? 2.854 -3.801 -19.033 1.00 94.00 93 SER A N 1
ATOM 756 C CA . SER A 1 93 ? 3.759 -4.326 -20.062 1.00 94.00 93 SER A CA 1
ATOM 757 C C . SER A 1 93 ? 5.014 -4.955 -19.443 1.00 94.00 93 SER A C 1
ATOM 759 O O . SER A 1 93 ? 5.444 -4.576 -18.352 1.00 94.00 93 SER A O 1
ATOM 761 N N . HIS A 1 94 ? 5.641 -5.898 -20.152 1.00 93.94 94 HIS A N 1
ATOM 762 C CA . HIS A 1 94 ? 6.830 -6.592 -19.647 1.00 93.94 94 HIS A CA 1
ATOM 763 C C . HIS A 1 94 ? 7.969 -5.625 -19.275 1.00 93.94 94 HIS A C 1
ATOM 765 O O . HIS A 1 94 ? 8.573 -5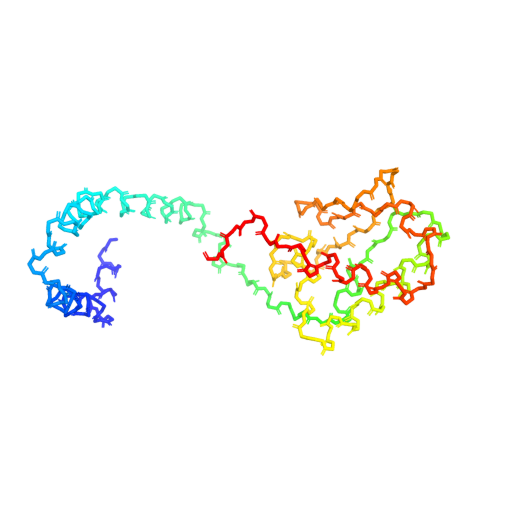.757 -18.212 1.00 93.94 94 HIS A O 1
ATOM 771 N N . ALA A 1 95 ? 8.207 -4.605 -20.106 1.00 91.75 95 ALA A N 1
ATOM 772 C CA . ALA A 1 95 ? 9.221 -3.585 -19.847 1.00 91.75 95 ALA A CA 1
ATOM 773 C C . ALA A 1 95 ? 8.910 -2.762 -18.585 1.00 91.75 95 ALA A C 1
ATOM 775 O O . ALA A 1 95 ? 9.769 -2.612 -17.716 1.00 91.75 95 ALA A O 1
ATOM 776 N N . HIS A 1 96 ? 7.668 -2.285 -18.440 1.00 93.56 96 HIS A N 1
ATOM 777 C CA . HIS A 1 96 ? 7.248 -1.535 -17.253 1.00 93.56 96 HIS A CA 1
ATOM 778 C C . HIS A 1 96 ? 7.300 -2.397 -15.988 1.00 93.56 96 HIS A C 1
ATOM 780 O O . HIS A 1 96 ? 7.734 -1.920 -14.942 1.00 93.56 96 HIS A O 1
ATOM 786 N N . LYS A 1 97 ? 6.941 -3.682 -16.089 1.00 95.06 97 LYS A N 1
ATOM 787 C CA . LYS A 1 97 ? 6.996 -4.634 -14.976 1.00 95.06 97 LYS A CA 1
ATOM 788 C C . LYS A 1 97 ? 8.408 -4.771 -14.417 1.00 95.06 97 LYS A C 1
ATOM 790 O O . LYS A 1 97 ? 8.573 -4.709 -13.204 1.00 95.06 97 LYS A O 1
ATOM 795 N N . ILE A 1 98 ? 9.422 -4.915 -15.272 1.00 94.31 98 ILE A N 1
ATOM 796 C CA . ILE A 1 98 ? 10.825 -5.025 -14.833 1.00 94.31 98 ILE A CA 1
ATOM 797 C C . ILE A 1 98 ? 11.259 -3.771 -14.062 1.00 94.31 98 ILE A C 1
ATOM 799 O O . ILE A 1 98 ? 11.913 -3.877 -13.024 1.00 94.31 98 ILE A O 1
ATOM 803 N N . ILE A 1 99 ? 10.889 -2.588 -14.557 1.00 94.19 99 ILE A N 1
ATOM 804 C CA . ILE A 1 99 ? 11.187 -1.308 -13.902 1.00 94.19 99 ILE A CA 1
ATOM 805 C C . ILE A 1 99 ? 10.492 -1.256 -12.540 1.00 94.19 99 ILE A C 1
ATOM 807 O O . ILE A 1 99 ? 11.152 -1.086 -11.514 1.00 94.19 99 ILE A O 1
ATOM 811 N N . MET A 1 100 ? 9.180 -1.495 -12.508 1.00 95.50 100 MET A N 1
ATOM 812 C CA . MET A 1 100 ? 8.383 -1.393 -11.289 1.00 95.50 100 MET A CA 1
ATOM 813 C C . MET A 1 100 ? 8.745 -2.437 -10.236 1.00 95.50 100 MET A C 1
ATOM 815 O O . MET A 1 100 ? 8.696 -2.129 -9.052 1.00 95.50 100 MET A O 1
ATOM 819 N N . GLN A 1 101 ? 9.195 -3.631 -10.622 1.00 96.31 101 GLN A N 1
ATOM 820 C CA . GLN A 1 101 ? 9.732 -4.610 -9.675 1.00 96.31 101 GLN A CA 1
ATOM 821 C C . GLN A 1 101 ? 10.955 -4.069 -8.924 1.00 96.31 101 GLN A C 1
ATOM 823 O O . GLN A 1 101 ? 11.052 -4.216 -7.704 1.00 96.31 101 GLN A O 1
ATOM 828 N N . LYS A 1 102 ? 11.874 -3.402 -9.633 1.00 96.38 102 LYS A N 1
ATOM 829 C CA . LYS A 1 102 ? 13.054 -2.782 -9.015 1.00 96.38 102 LYS A CA 1
ATOM 830 C C . LYS A 1 102 ? 12.672 -1.580 -8.152 1.00 96.38 102 LYS A C 1
ATOM 832 O O . LYS A 1 102 ? 13.201 -1.443 -7.050 1.00 96.38 102 LYS A O 1
ATOM 837 N N . VAL A 1 103 ? 11.740 -0.752 -8.628 1.00 96.94 103 VAL A N 1
ATOM 838 C CA . VAL A 1 103 ? 11.210 0.398 -7.879 1.00 96.94 103 VAL A CA 1
ATOM 839 C C . VAL A 1 103 ? 10.559 -0.068 -6.578 1.00 96.94 103 VAL A C 1
ATOM 841 O O . VAL A 1 103 ? 10.961 0.389 -5.515 1.00 96.94 103 VAL A O 1
ATOM 844 N N . VAL A 1 104 ? 9.633 -1.033 -6.629 1.00 97.38 104 VAL A N 1
ATOM 845 C CA . VAL A 1 104 ? 8.954 -1.576 -5.439 1.00 97.38 104 VAL A CA 1
ATOM 846 C C . VAL A 1 104 ? 9.960 -2.172 -4.459 1.00 97.38 104 VAL A C 1
ATOM 848 O O . VAL A 1 104 ? 9.890 -1.875 -3.272 1.00 97.38 104 VAL A O 1
ATOM 851 N N . SER A 1 105 ? 10.943 -2.946 -4.928 1.00 97.75 105 SER A N 1
ATOM 852 C CA . SER A 1 105 ? 11.973 -3.500 -4.040 1.00 97.75 105 SER A CA 1
ATOM 853 C C . SER A 1 105 ? 12.743 -2.410 -3.283 1.00 97.75 105 SER A C 1
ATOM 855 O O . SER A 1 105 ? 13.017 -2.577 -2.095 1.00 97.75 105 SER A O 1
ATOM 857 N N . LYS A 1 106 ? 13.060 -1.284 -3.934 1.00 97.62 106 LYS A N 1
ATOM 858 C CA . LYS A 1 106 ? 13.697 -0.139 -3.269 1.00 97.62 106 LYS A CA 1
ATOM 859 C C . LYS A 1 106 ? 12.745 0.603 -2.338 1.00 97.62 106 LYS A C 1
ATOM 861 O O . LYS A 1 106 ? 13.156 0.941 -1.238 1.00 97.62 106 LYS A O 1
ATOM 866 N N . VAL A 1 107 ? 11.493 0.821 -2.739 1.00 97.88 107 VAL A N 1
ATOM 867 C CA . VAL A 1 107 ? 10.470 1.451 -1.888 1.00 97.88 107 VAL A CA 1
ATOM 868 C C . VAL A 1 107 ? 10.295 0.675 -0.589 1.00 97.88 107 VAL A C 1
ATOM 870 O O . VAL A 1 107 ? 10.337 1.275 0.477 1.00 97.88 107 VAL A O 1
ATOM 873 N N . LEU A 1 108 ? 10.168 -0.653 -0.655 1.00 97.94 108 LEU A N 1
ATOM 874 C CA . LEU A 1 108 ? 10.012 -1.477 0.545 1.00 97.94 108 LEU A CA 1
ATOM 875 C C . LEU A 1 108 ? 11.216 -1.360 1.480 1.00 97.94 108 LEU A C 1
ATOM 877 O O . LEU A 1 108 ? 11.018 -1.264 2.682 1.00 97.94 108 LEU A O 1
ATOM 881 N N . LYS A 1 109 ? 12.443 -1.303 0.949 1.00 97.50 109 LYS A N 1
ATOM 882 C CA . LYS A 1 109 ? 13.640 -1.053 1.768 1.00 97.50 109 LYS A CA 1
ATOM 883 C C . LYS A 1 109 ? 13.618 0.330 2.413 1.00 97.50 109 LYS A C 1
ATOM 885 O O . LYS A 1 109 ? 13.817 0.429 3.613 1.00 97.50 109 LYS A O 1
ATOM 890 N N . LEU A 1 110 ? 13.318 1.371 1.635 1.00 96.81 110 LEU A N 1
ATOM 891 C CA . LEU A 1 110 ? 13.243 2.746 2.134 1.00 96.81 110 LEU A CA 1
ATOM 892 C C . LEU A 1 110 ? 12.193 2.911 3.237 1.00 96.81 110 LEU A C 1
ATOM 894 O O . LEU A 1 110 ? 12.394 3.709 4.144 1.00 96.81 110 LEU A O 1
ATOM 898 N N . LEU A 1 111 ? 11.064 2.208 3.137 1.00 95.69 111 LEU A N 1
ATOM 899 C CA . LEU A 1 111 ? 10.014 2.241 4.153 1.00 95.69 111 LEU A CA 1
ATOM 900 C C . LEU A 1 111 ? 10.376 1.391 5.377 1.00 95.69 111 LEU A C 1
ATOM 902 O O . LEU A 1 111 ? 10.093 1.802 6.494 1.00 95.69 111 LEU A O 1
ATOM 906 N N . ASP A 1 112 ? 11.009 0.232 5.194 1.00 95.38 112 ASP A N 1
ATOM 907 C CA . ASP A 1 112 ? 11.478 -0.618 6.299 1.00 95.38 112 ASP A CA 1
ATOM 908 C C . ASP A 1 112 ? 12.551 0.096 7.138 1.00 95.38 112 ASP A C 1
ATOM 910 O O . ASP A 1 112 ? 12.454 0.142 8.361 1.00 95.38 112 ASP A O 1
ATOM 914 N N . GLU A 1 113 ? 13.509 0.757 6.479 1.00 94.62 113 GLU A N 1
ATOM 915 C CA . GLU A 1 113 ? 14.567 1.552 7.119 1.00 94.62 113 GLU A CA 1
ATOM 916 C C . GLU A 1 113 ? 14.018 2.729 7.942 1.00 94.62 113 GLU A C 1
ATOM 918 O O . GLU A 1 113 ? 14.629 3.112 8.939 1.00 94.62 113 GLU A O 1
ATOM 923 N N . THR A 1 114 ? 12.866 3.294 7.558 1.00 91.94 114 THR A N 1
ATOM 924 C CA . THR A 1 114 ? 12.214 4.386 8.300 1.00 91.94 114 THR A CA 1
ATOM 925 C C . THR A 1 114 ? 11.126 3.917 9.265 1.00 91.94 114 THR A C 1
ATOM 927 O O . THR A 1 114 ? 10.531 4.749 9.942 1.00 91.94 114 THR A O 1
ATOM 930 N N . GLY A 1 115 ? 10.856 2.610 9.359 1.00 91.38 115 GLY A N 1
ATOM 931 C CA . GLY A 1 115 ? 9.763 2.070 10.177 1.00 91.38 115 GLY A CA 1
ATOM 932 C C . GLY A 1 115 ? 8.357 2.321 9.608 1.00 91.38 115 GLY A C 1
ATOM 933 O O . GLY A 1 115 ? 7.365 2.080 10.289 1.00 91.38 115 GLY A O 1
ATOM 934 N N . ASP A 1 116 ? 8.255 2.752 8.350 1.00 92.44 116 ASP A N 1
ATOM 935 C CA . ASP A 1 116 ? 7.008 3.108 7.662 1.00 92.44 116 ASP A CA 1
ATOM 936 C C . ASP A 1 116 ? 6.452 1.966 6.803 1.00 92.44 116 ASP A C 1
ATOM 938 O O . ASP A 1 116 ? 5.599 2.183 5.944 1.00 92.44 116 ASP A O 1
ATOM 942 N N . LEU A 1 117 ? 6.928 0.732 6.969 1.00 92.75 117 LEU A N 1
ATOM 943 C CA . LEU A 1 117 ? 6.545 -0.369 6.079 1.00 92.75 117 LEU A CA 1
ATOM 944 C C . LEU A 1 117 ? 5.023 -0.619 6.055 1.00 92.75 117 LEU A C 1
ATOM 946 O O . LEU A 1 117 ? 4.458 -0.987 5.024 1.00 92.75 117 LEU A O 1
ATOM 950 N N . VAL A 1 118 ? 4.348 -0.332 7.171 1.00 91.25 118 VAL A N 1
ATOM 951 C CA . VAL A 1 118 ? 2.885 -0.370 7.306 1.00 91.25 118 VAL A CA 1
ATOM 952 C C . VAL A 1 118 ? 2.184 0.587 6.335 1.00 91.25 118 VAL A C 1
ATOM 954 O O . VAL A 1 118 ? 1.114 0.253 5.829 1.00 91.25 118 VAL A O 1
ATOM 957 N N . LYS A 1 119 ? 2.802 1.725 5.986 1.00 93.19 119 LYS A N 1
ATOM 958 C CA . LYS A 1 119 ? 2.246 2.688 5.024 1.00 93.19 119 LYS A CA 1
ATOM 959 C C . LYS A 1 119 ? 2.078 2.091 3.636 1.00 93.19 119 LYS A C 1
ATOM 961 O O . LYS A 1 119 ? 1.153 2.467 2.930 1.00 93.19 119 LYS A O 1
ATOM 966 N N . PHE A 1 120 ? 2.910 1.120 3.254 1.00 95.81 120 PHE A N 1
ATOM 967 C CA . PHE A 1 120 ? 2.707 0.399 2.000 1.00 95.81 120 PHE A CA 1
ATOM 968 C C . PHE A 1 120 ? 1.381 -0.368 2.016 1.00 95.81 120 PHE A C 1
ATOM 970 O O . PHE A 1 120 ? 0.624 -0.301 1.060 1.00 95.81 120 PHE A O 1
ATOM 977 N N . VAL A 1 121 ? 1.075 -1.076 3.103 1.00 93.19 121 VAL A N 1
ATOM 978 C CA . VAL A 1 121 ? -0.190 -1.818 3.236 1.00 93.19 121 VAL A CA 1
ATOM 979 C C . VAL A 1 121 ? -1.375 -0.854 3.282 1.00 93.19 121 VAL A C 1
ATOM 981 O O . VAL A 1 121 ? -2.354 -1.049 2.562 1.00 93.19 121 VAL A O 1
ATOM 984 N N . GLU A 1 122 ? -1.258 0.217 4.066 1.00 91.62 122 GLU A N 1
ATOM 985 C CA . GLU A 1 122 ? -2.285 1.256 4.198 1.00 91.62 122 GLU A CA 1
ATOM 986 C C . GLU A 1 122 ? -2.595 1.928 2.858 1.00 91.62 122 GLU A C 1
ATOM 988 O O . GLU A 1 122 ? -3.758 2.139 2.531 1.00 91.62 122 GLU A O 1
ATOM 993 N N . TYR A 1 123 ? -1.579 2.173 2.032 1.00 94.31 123 TYR A N 1
ATOM 994 C CA . TYR A 1 123 ? -1.744 2.786 0.717 1.00 94.31 123 TYR A CA 1
ATOM 995 C C . TYR A 1 123 ? -2.619 1.955 -0.234 1.00 94.31 123 TYR A C 1
ATOM 997 O O . TYR A 1 123 ? -3.431 2.506 -0.974 1.00 94.31 123 TYR A O 1
ATOM 1005 N N . PHE A 1 124 ? -2.496 0.624 -0.199 1.00 93.94 124 PHE A N 1
A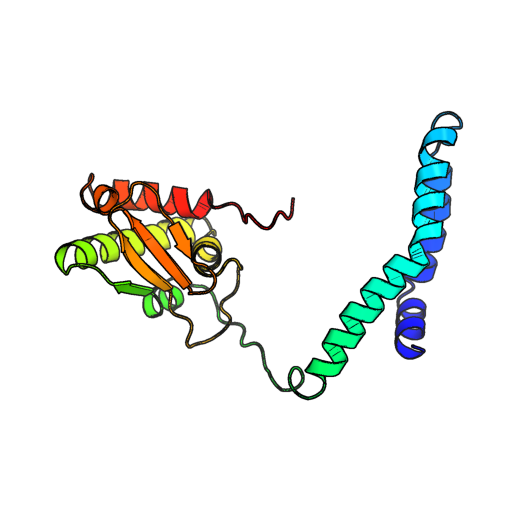TOM 1006 C CA . PHE A 1 124 ? -3.283 -0.261 -1.063 1.00 93.94 124 PHE A CA 1
ATOM 1007 C C . PHE A 1 124 ? -4.625 -0.671 -0.458 1.00 93.94 124 PHE A C 1
ATOM 1009 O O . PHE A 1 124 ? -5.551 -0.940 -1.212 1.00 93.94 124 PHE A O 1
ATOM 1016 N N . SER A 1 125 ? -4.743 -0.764 0.866 1.00 89.38 125 SER A N 1
ATOM 1017 C CA . SER A 1 125 ? -5.928 -1.325 1.540 1.00 89.38 125 SER A CA 1
ATOM 1018 C C . SER A 1 125 ? -6.785 -0.284 2.264 1.00 89.38 125 SER A C 1
ATOM 1020 O O . SER A 1 125 ? -7.923 -0.562 2.638 1.00 89.38 125 SER A O 1
ATOM 1022 N N . GLY A 1 126 ? -6.252 0.919 2.482 1.00 86.06 126 GLY A N 1
ATOM 1023 C CA . GLY A 1 126 ? -6.844 1.950 3.330 1.00 86.06 126 GLY A CA 1
ATOM 1024 C C . GLY A 1 126 ? -6.693 1.699 4.835 1.00 86.06 126 GLY A C 1
ATOM 1025 O O . GLY A 1 126 ? -7.189 2.508 5.616 1.00 86.06 126 GLY A O 1
ATOM 1026 N N . ILE A 1 127 ? -6.041 0.607 5.257 1.00 85.00 127 ILE A N 1
ATOM 1027 C CA . ILE A 1 127 ? -5.865 0.247 6.671 1.00 85.00 127 ILE A CA 1
ATOM 1028 C C . ILE A 1 127 ? -4.442 -0.258 6.969 1.00 85.00 127 ILE A C 1
ATOM 1030 O O . ILE A 1 127 ? -3.803 -0.873 6.120 1.00 85.00 127 ILE A O 1
ATOM 1034 N N . PRO A 1 128 ? -3.924 -0.077 8.194 1.00 87.50 128 PRO A N 1
ATOM 1035 C CA . PRO A 1 128 ? -2.564 -0.484 8.554 1.00 87.50 128 PRO A CA 1
ATOM 1036 C C . PRO A 1 128 ? -2.440 -1.986 8.899 1.00 87.50 128 PRO A C 1
ATOM 1038 O O . PRO A 1 128 ? -1.673 -2.352 9.787 1.00 87.50 128 PRO A O 1
ATOM 1041 N N . LEU A 1 129 ? -3.218 -2.870 8.259 1.00 84.69 129 LEU A N 1
ATOM 1042 C CA . LEU A 1 129 ? -3.314 -4.298 8.600 1.00 84.69 129 LEU A CA 1
ATOM 1043 C C . LEU A 1 129 ? -3.501 -5.173 7.357 1.00 84.69 129 LEU A C 1
ATOM 1045 O O . LEU A 1 129 ? -4.236 -4.806 6.447 1.00 84.69 129 LEU A O 1
ATOM 1049 N N . ILE A 1 130 ? -2.913 -6.373 7.375 1.00 84.69 130 ILE A N 1
ATOM 1050 C CA . ILE A 1 130 ? -3.176 -7.419 6.375 1.00 84.69 130 ILE A CA 1
ATOM 1051 C C . ILE A 1 130 ? -4.310 -8.302 6.896 1.00 84.69 130 ILE A C 1
ATOM 1053 O O . ILE A 1 130 ? -4.181 -8.930 7.948 1.00 84.69 130 ILE A O 1
ATOM 1057 N N . LEU A 1 131 ? -5.419 -8.375 6.164 1.00 80.88 131 LEU A N 1
ATOM 1058 C CA . LEU A 1 131 ? -6.631 -9.069 6.613 1.00 80.88 131 LEU A CA 1
ATOM 1059 C C . LEU A 1 131 ? -6.637 -10.555 6.256 1.00 80.88 131 LEU A C 1
ATOM 1061 O O . LEU A 1 131 ? -7.382 -11.336 6.857 1.00 80.88 131 LEU A O 1
ATOM 1065 N N . SER A 1 132 ? -5.860 -10.962 5.247 1.00 82.00 132 SER A N 1
ATOM 1066 C CA . SER A 1 132 ? -5.822 -12.360 4.812 1.00 82.00 132 SER A CA 1
ATOM 1067 C C . SER A 1 132 ? -4.532 -12.775 4.102 1.00 82.00 132 SER A C 1
ATOM 1069 O O . SER A 1 132 ? -3.863 -11.992 3.421 1.00 82.00 132 SER A O 1
ATOM 1071 N N . ASP A 1 133 ? -4.233 -14.075 4.168 1.00 81.25 133 ASP A N 1
ATOM 1072 C CA . ASP A 1 133 ? -3.148 -14.697 3.398 1.00 81.25 133 ASP A CA 1
ATOM 1073 C C . ASP A 1 133 ? -3.369 -14.546 1.875 1.00 81.25 133 ASP A C 1
ATOM 1075 O O . ASP A 1 133 ? -2.399 -14.447 1.126 1.00 81.25 133 ASP A O 1
ATOM 1079 N N . SER A 1 134 ? -4.626 -14.425 1.429 1.00 84.81 134 SER A N 1
ATOM 1080 C CA . SER A 1 134 ? -5.035 -14.228 0.028 1.00 84.81 134 SER A CA 1
ATOM 1081 C C . SER A 1 134 ? -4.992 -12.780 -0.472 1.00 84.81 134 SER A C 1
ATOM 1083 O O . SER A 1 134 ? -5.276 -12.544 -1.639 1.00 84.81 134 SER A O 1
ATOM 1085 N N . GLU A 1 135 ? -4.686 -11.807 0.386 1.00 88.81 135 GLU A N 1
ATOM 1086 C CA . GLU A 1 135 ? -4.592 -10.397 -0.007 1.00 88.81 135 GLU A CA 1
ATOM 1087 C C . GLU A 1 135 ? -3.429 -10.167 -0.981 1.00 88.81 135 GLU A C 1
ATOM 1089 O O . GLU A 1 135 ? -2.315 -10.636 -0.712 1.00 88.81 135 GLU A O 1
ATOM 1094 N N . ILE A 1 136 ? -3.703 -9.459 -2.084 1.00 95.00 136 ILE A N 1
ATOM 1095 C CA . ILE A 1 136 ? -2.779 -9.180 -3.191 1.00 95.00 136 ILE A CA 1
ATOM 1096 C C . ILE A 1 136 ? -2.819 -7.687 -3.526 1.00 95.00 136 ILE A C 1
ATOM 1098 O O . ILE A 1 136 ? -3.888 -7.141 -3.779 1.00 95.00 136 ILE A O 1
ATOM 1102 N N . TYR A 1 137 ? -1.650 -7.054 -3.595 1.00 96.75 137 TYR A N 1
ATOM 1103 C CA . TYR A 1 137 ? -1.468 -5.644 -3.935 1.00 96.75 137 TYR A CA 1
ATOM 1104 C C . TYR A 1 137 ? -1.086 -5.505 -5.406 1.00 96.75 137 TYR A C 1
ATOM 1106 O O . TYR A 1 137 ? 0.002 -5.914 -5.818 1.00 96.75 137 TYR A O 1
ATOM 1114 N N . THR A 1 138 ? -1.974 -4.942 -6.216 1.00 98.12 138 THR A N 1
ATOM 1115 C CA . THR A 1 138 ? -1.796 -4.908 -7.670 1.00 98.12 138 THR A CA 1
ATOM 1116 C C . THR A 1 138 ? -1.365 -3.526 -8.147 1.00 98.12 138 THR A C 1
ATOM 1118 O O . THR A 1 138 ? -2.031 -2.530 -7.890 1.00 98.12 138 THR A O 1
ATOM 1121 N N . LEU A 1 139 ? -0.269 -3.449 -8.897 1.00 97.88 139 LEU A N 1
ATOM 1122 C CA . LEU A 1 139 ? 0.128 -2.231 -9.601 1.00 97.88 139 LEU A CA 1
ATOM 1123 C C . LEU A 1 139 ? -0.276 -2.349 -11.066 1.00 97.88 139 LEU A C 1
ATOM 1125 O O . LEU A 1 139 ? 0.160 -3.279 -11.753 1.00 97.88 139 LEU A O 1
ATOM 1129 N N . LYS A 1 140 ? -1.072 -1.396 -11.548 1.00 96.00 140 LYS A N 1
ATOM 1130 C CA . LYS A 1 140 ? -1.539 -1.342 -12.937 1.00 96.00 140 LYS A CA 1
ATOM 1131 C C . LYS A 1 140 ? -0.939 -0.144 -13.643 1.00 96.00 140 LYS A C 1
ATOM 1133 O O . LYS A 1 140 ? -0.691 0.876 -13.018 1.00 96.00 140 LYS A O 1
ATOM 1138 N N . THR A 1 141 ? -0.695 -0.236 -14.942 1.00 93.38 141 THR A N 1
ATOM 1139 C CA . THR A 1 141 ? -0.362 0.963 -15.730 1.00 93.38 141 THR A CA 1
ATOM 1140 C C . THR A 1 141 ? -1.615 1.658 -16.226 1.00 93.38 141 THR A C 1
ATOM 1142 O O . THR A 1 141 ? -2.495 0.992 -16.768 1.00 93.38 141 THR A O 1
ATOM 1145 N N . TRP A 1 142 ? -1.656 2.988 -16.143 1.00 91.38 142 TRP A N 1
ATOM 1146 C CA . TRP A 1 142 ? -2.741 3.787 -16.710 1.00 91.38 142 TRP A CA 1
ATOM 1147 C C . TRP A 1 142 ? -2.237 5.047 -17.424 1.00 91.38 142 TRP A C 1
ATOM 1149 O O . TRP A 1 142 ? -1.114 5.511 -17.217 1.00 91.38 142 TRP A O 1
ATOM 1159 N N . ARG A 1 143 ? -3.080 5.603 -18.300 1.00 87.62 143 ARG A N 1
ATOM 1160 C CA . ARG A 1 143 ? -2.704 6.687 -19.225 1.00 87.62 143 ARG A CA 1
ATOM 1161 C C . ARG A 1 143 ? -2.800 8.104 -18.664 1.00 87.62 143 ARG A C 1
ATOM 1163 O O . ARG A 1 143 ? -2.429 9.039 -19.369 1.00 87.62 143 ARG A O 1
ATOM 1170 N N . GLY A 1 144 ? -3.335 8.301 -17.468 1.00 87.00 144 GLY A N 1
ATOM 1171 C CA . GLY A 1 144 ? -3.429 9.644 -16.908 1.00 87.00 144 GLY A CA 1
ATOM 1172 C C . GLY A 1 144 ? -2.182 10.070 -16.150 1.00 87.00 144 GLY A C 1
ATOM 1173 O O . GLY A 1 144 ? -1.111 9.485 -16.288 1.00 87.00 144 GLY A O 1
ATOM 1174 N N . GLN A 1 145 ? -2.319 11.169 -15.408 1.00 84.19 145 GLN A N 1
ATOM 1175 C CA . GLN A 1 145 ? -1.172 11.933 -14.909 1.00 84.19 145 GLN A CA 1
ATOM 1176 C C . GLN A 1 145 ? -0.812 11.637 -13.452 1.00 84.19 145 GLN A C 1
ATOM 1178 O O . GLN A 1 145 ? 0.350 11.774 -13.082 1.00 84.19 145 GLN A O 1
ATOM 1183 N N . ASN A 1 146 ? -1.788 11.216 -12.647 1.00 88.00 146 ASN A N 1
ATOM 1184 C CA . ASN A 1 146 ? -1.639 11.054 -11.204 1.00 88.00 146 ASN A CA 1
ATOM 1185 C C . ASN A 1 146 ? -1.760 9.589 -10.799 1.00 88.00 146 ASN A C 1
ATOM 1187 O O . ASN A 1 146 ? -2.403 8.802 -11.491 1.00 88.00 146 ASN A O 1
ATOM 1191 N N . PHE A 1 147 ? -1.166 9.236 -9.667 1.00 90.50 147 PHE A N 1
ATOM 1192 C CA . PHE A 1 147 ? -1.480 7.974 -9.010 1.00 90.50 147 PHE A CA 1
ATOM 1193 C C . PHE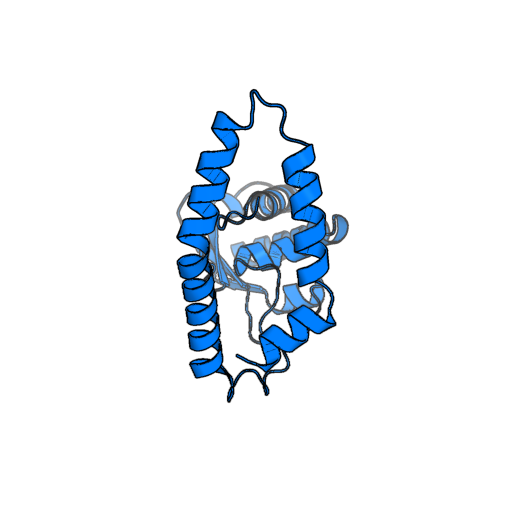 A 1 147 ? -2.960 7.965 -8.613 1.00 90.50 147 PHE A C 1
ATOM 1195 O O . PHE A 1 147 ? -3.518 9.011 -8.274 1.00 90.50 147 PHE A O 1
ATOM 1202 N N . SER A 1 148 ? -3.596 6.801 -8.714 1.00 90.25 148 SER A N 1
ATOM 1203 C CA . SER A 1 148 ? -4.975 6.613 -8.270 1.00 90.25 148 SER A CA 1
ATOM 1204 C C . SER A 1 148 ? -5.083 5.311 -7.499 1.00 90.25 148 SER A C 1
ATOM 1206 O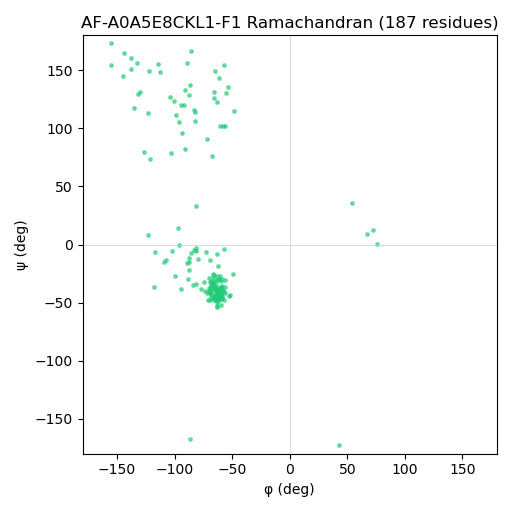 O . SER A 1 148 ? -4.849 4.233 -8.048 1.00 90.25 148 SER A O 1
ATOM 1208 N N . GLU A 1 149 ? -5.438 5.416 -6.228 1.00 91.19 149 GLU A N 1
ATOM 1209 C CA . GLU A 1 149 ? -5.610 4.292 -5.322 1.00 91.19 149 GLU A CA 1
ATOM 1210 C C . GLU A 1 149 ? -7.056 3.799 -5.349 1.00 91.19 149 GLU A C 1
ATOM 1212 O O . GLU A 1 149 ? -8.005 4.574 -5.231 1.00 91.19 149 GLU A O 1
ATOM 1217 N N . HIS A 1 150 ? -7.230 2.486 -5.461 1.00 91.38 150 HIS A N 1
ATOM 1218 C CA . HIS A 1 150 ? -8.532 1.827 -5.434 1.00 91.38 150 HIS A CA 1
ATOM 1219 C C . HIS A 1 150 ? -8.541 0.826 -4.286 1.00 91.38 150 HIS A C 1
ATOM 1221 O O . HIS A 1 150 ? -8.435 -0.387 -4.479 1.00 91.38 150 HIS A O 1
ATOM 1227 N N . THR A 1 151 ? -8.627 1.357 -3.066 1.00 88.19 151 THR A N 1
ATOM 1228 C CA . THR A 1 151 ? -8.381 0.599 -1.831 1.00 88.19 151 THR A CA 1
ATOM 1229 C C . THR A 1 151 ? -9.352 -0.558 -1.610 1.00 88.19 151 THR A C 1
ATOM 1231 O O . THR A 1 151 ? -8.958 -1.607 -1.112 1.00 88.19 151 THR A O 1
ATOM 1234 N N . CYS A 1 152 ? -10.598 -0.436 -2.083 1.00 84.56 152 CYS A N 1
ATOM 1235 C CA . CYS A 1 152 ? -11.582 -1.527 -2.064 1.00 84.56 152 CYS A CA 1
ATOM 1236 C C . CYS A 1 152 ? -11.170 -2.752 -2.901 1.00 84.56 152 CYS A C 1
ATOM 1238 O O . CYS A 1 152 ? -11.736 -3.830 -2.730 1.00 84.56 152 CYS A O 1
ATOM 1240 N N . PHE A 1 153 ? -10.216 -2.584 -3.818 1.00 88.31 153 PHE A N 1
ATOM 1241 C CA . PHE A 1 153 ? -9.755 -3.609 -4.750 1.00 88.31 153 PHE A CA 1
ATOM 1242 C C . PHE A 1 153 ? -8.248 -3.878 -4.648 1.00 88.31 153 PHE A C 1
ATOM 1244 O O . PHE A 1 153 ? -7.712 -4.610 -5.479 1.00 88.31 153 PHE A O 1
ATOM 1251 N N . TYR A 1 154 ? -7.565 -3.302 -3.653 1.00 92.12 154 TYR A N 1
ATOM 1252 C CA . TYR A 1 154 ? -6.133 -3.491 -3.413 1.00 92.12 154 TYR A CA 1
ATOM 1253 C C . TYR A 1 154 ? -5.246 -3.199 -4.632 1.00 92.12 154 TYR A C 1
ATOM 1255 O O . TYR A 1 154 ? -4.237 -3.876 -4.848 1.00 92.12 154 TYR A O 1
ATOM 1263 N N . TYR A 1 155 ? -5.599 -2.206 -5.455 1.00 95.38 155 TYR A N 1
ATOM 1264 C CA . TYR A 1 155 ? -4.763 -1.827 -6.592 1.00 95.38 155 TYR A CA 1
ATOM 1265 C C . TYR A 1 155 ? -4.526 -0.330 -6.703 1.00 95.38 155 TYR A C 1
ATOM 1267 O O . TYR A 1 155 ? -5.304 0.492 -6.220 1.00 95.38 155 TYR A O 1
ATOM 1275 N N . VAL A 1 156 ? -3.425 0.004 -7.370 1.00 95.50 156 VAL A N 1
ATOM 1276 C CA . VAL A 1 156 ? -3.031 1.377 -7.659 1.00 95.50 156 VAL A CA 1
ATOM 1277 C C . VAL A 1 156 ? -2.703 1.503 -9.136 1.00 95.50 156 VAL A C 1
ATOM 1279 O O . VAL A 1 156 ? -1.937 0.711 -9.697 1.00 95.50 156 VAL A O 1
ATOM 1282 N N . ASP A 1 157 ? -3.282 2.524 -9.754 1.00 95.56 157 ASP A N 1
ATOM 1283 C CA . ASP A 1 157 ? -2.983 2.921 -11.118 1.00 95.56 157 ASP A CA 1
ATOM 1284 C C . ASP A 1 157 ? -1.730 3.805 -11.139 1.00 95.56 157 ASP A C 1
ATOM 1286 O O . ASP A 1 157 ? -1.700 4.918 -10.610 1.00 95.56 157 ASP A O 1
ATOM 1290 N N . ILE A 1 158 ? -0.680 3.301 -11.778 1.00 94.94 158 ILE A N 1
ATOM 1291 C CA . ILE A 1 158 ? 0.620 3.941 -11.959 1.00 94.94 158 ILE A CA 1
ATOM 1292 C C . ILE A 1 158 ? 0.631 4.654 -13.317 1.00 94.94 158 ILE A C 1
ATOM 1294 O O . ILE A 1 158 ? 0.458 3.993 -14.351 1.00 94.94 158 ILE A O 1
ATOM 1298 N N . PRO A 1 159 ? 0.839 5.982 -13.360 1.00 93.62 159 PRO A N 1
ATOM 1299 C CA . PRO A 1 159 ? 0.948 6.718 -14.614 1.00 93.62 159 PRO A CA 1
ATOM 1300 C C . PRO A 1 159 ? 2.035 6.136 -15.518 1.00 93.62 159 PRO A C 1
ATOM 1302 O O . PRO A 1 159 ? 3.187 5.996 -15.106 1.00 93.62 159 PRO A O 1
ATOM 1305 N N . GLU A 1 160 ? 1.733 5.871 -16.788 1.00 91.44 160 GLU A N 1
ATOM 1306 C CA . GLU A 1 160 ? 2.771 5.467 -17.750 1.00 91.44 160 GLU A CA 1
ATOM 1307 C C . GLU A 1 160 ? 3.899 6.505 -17.831 1.00 91.44 160 GLU A C 1
ATOM 1309 O O . GLU A 1 160 ? 5.073 6.155 -17.942 1.00 91.44 160 GLU A O 1
ATOM 1314 N N . ALA A 1 161 ? 3.543 7.789 -17.731 1.00 89.00 161 ALA A N 1
ATOM 1315 C CA . ALA A 1 161 ? 4.497 8.888 -17.723 1.00 89.00 161 ALA A CA 1
ATOM 1316 C C . ALA A 1 161 ? 5.449 8.843 -16.521 1.00 89.00 161 ALA A C 1
ATOM 1318 O O . ALA A 1 161 ? 6.557 9.346 -16.632 1.00 89.00 161 ALA A O 1
ATOM 1319 N N . PHE A 1 162 ? 5.044 8.247 -15.397 1.00 89.94 162 PHE A N 1
ATOM 1320 C CA . PHE A 1 162 ? 5.913 8.054 -14.240 1.00 89.94 162 PHE A CA 1
ATOM 1321 C C . PHE A 1 162 ? 6.976 6.991 -14.531 1.00 89.94 162 PHE A C 1
ATOM 1323 O O . PHE A 1 162 ? 8.157 7.242 -14.348 1.00 89.94 162 PHE A O 1
ATOM 1330 N N . ILE A 1 163 ? 6.582 5.839 -15.080 1.00 87.62 163 ILE A N 1
ATOM 1331 C CA . ILE A 1 163 ? 7.499 4.712 -15.341 1.00 87.62 163 ILE A CA 1
ATOM 1332 C C . ILE A 1 163 ? 8.538 5.050 -16.421 1.00 87.62 163 ILE A C 1
ATOM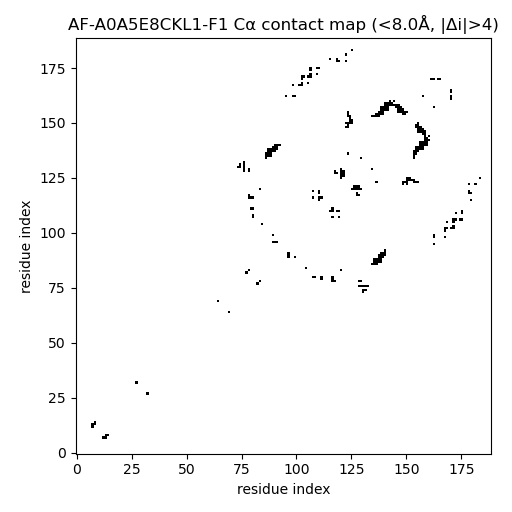 1334 O O . ILE A 1 163 ? 9.637 4.502 -16.425 1.00 87.62 163 ILE A O 1
ATOM 1338 N N . ARG A 1 164 ? 8.194 5.952 -17.347 1.00 79.50 164 ARG A N 1
ATOM 1339 C CA . ARG A 1 164 ? 9.088 6.410 -18.423 1.00 79.50 164 ARG A CA 1
ATOM 1340 C C . ARG A 1 164 ? 10.083 7.496 -17.988 1.00 79.50 164 ARG A C 1
ATOM 1342 O O . ARG A 1 164 ? 10.900 7.902 -18.811 1.00 79.50 164 ARG A O 1
ATOM 1349 N N . ARG A 1 165 ? 9.992 8.005 -16.755 1.00 66.62 165 ARG A N 1
ATOM 1350 C CA . ARG A 1 165 ? 10.900 9.030 -16.213 1.00 66.62 165 ARG A CA 1
ATOM 1351 C C . ARG A 1 165 ? 12.111 8.399 -15.534 1.00 66.62 165 ARG A C 1
ATOM 1353 O O . ARG A 1 165 ? 12.010 7.284 -15.044 1.00 66.62 165 ARG A O 1
ATOM 1360 N N . ASP A 1 166 ? 13.189 9.183 -15.464 1.00 70.38 166 ASP A N 1
ATOM 1361 C CA . ASP A 1 166 ? 14.350 9.069 -14.567 1.00 70.38 166 ASP A CA 1
ATOM 1362 C C . ASP A 1 166 ? 14.946 7.659 -14.338 1.00 70.38 166 ASP A C 1
ATOM 1364 O O . ASP A 1 166 ? 14.664 6.683 -15.029 1.00 70.38 166 ASP A O 1
ATOM 1368 N N . ASN A 1 167 ? 15.892 7.558 -13.404 1.00 88.81 167 ASN A N 1
ATOM 1369 C CA . ASN A 1 167 ? 16.457 6.284 -12.969 1.00 88.81 167 ASN A CA 1
ATOM 1370 C C . ASN A 1 167 ? 15.602 5.650 -11.852 1.00 88.81 167 ASN A C 1
ATOM 1372 O O . ASN A 1 167 ? 14.737 6.286 -11.246 1.00 88.81 167 ASN A O 1
ATOM 1376 N N . ILE A 1 168 ? 15.859 4.370 -11.569 1.00 93.62 168 ILE A N 1
ATOM 1377 C CA . ILE A 1 168 ? 15.093 3.568 -10.602 1.00 93.62 168 ILE A CA 1
ATOM 1378 C C . ILE A 1 168 ? 15.114 4.188 -9.198 1.00 93.62 168 ILE A C 1
ATOM 1380 O O . ILE A 1 168 ? 14.130 4.090 -8.468 1.00 93.62 168 ILE A O 1
ATOM 1384 N N . GLU A 1 169 ? 16.226 4.804 -8.806 1.00 93.62 169 GLU A N 1
ATOM 1385 C CA . GLU A 1 169 ? 16.410 5.460 -7.516 1.00 93.62 169 GLU A CA 1
ATOM 1386 C C . GLU A 1 169 ? 15.447 6.635 -7.349 1.00 93.62 169 GLU A C 1
ATOM 1388 O O . GLU A 1 169 ? 14.717 6.686 -6.358 1.00 93.62 169 GLU A O 1
ATOM 1393 N N . THR A 1 170 ? 15.385 7.529 -8.335 1.00 93.06 170 THR A N 1
ATOM 1394 C CA . THR A 1 170 ? 14.474 8.677 -8.316 1.00 93.06 170 THR A CA 1
ATOM 1395 C C . THR A 1 170 ? 13.020 8.222 -8.280 1.00 93.06 170 THR A C 1
ATOM 1397 O O . THR A 1 170 ? 12.243 8.719 -7.463 1.00 93.06 170 THR A O 1
ATOM 1400 N N . LEU A 1 171 ? 12.657 7.229 -9.100 1.00 94.25 171 LEU A N 1
ATOM 1401 C CA . LEU A 1 171 ? 11.308 6.660 -9.096 1.00 94.25 171 LEU A CA 1
ATOM 1402 C C . LEU A 1 171 ? 10.951 6.061 -7.731 1.00 94.25 171 LEU A C 1
ATOM 1404 O O . LEU A 1 171 ? 9.849 6.271 -7.233 1.00 94.25 171 LEU A O 1
ATOM 1408 N N . ALA A 1 172 ? 11.877 5.349 -7.088 1.00 95.94 172 ALA A N 1
ATOM 1409 C CA . ALA A 1 172 ? 11.636 4.774 -5.769 1.00 95.94 172 ALA A CA 1
ATOM 1410 C C . ALA A 1 172 ? 11.423 5.849 -4.697 1.00 95.94 172 ALA A C 1
ATOM 1412 O O . ALA A 1 172 ? 10.486 5.742 -3.910 1.00 95.94 172 ALA A O 1
ATOM 1413 N N . VAL A 1 173 ? 12.239 6.905 -4.686 1.00 94.75 173 VAL A N 1
ATOM 1414 C CA . VAL A 1 173 ? 12.079 8.016 -3.735 1.00 94.75 173 VAL A CA 1
ATOM 1415 C C . VAL A 1 173 ? 10.744 8.727 -3.949 1.00 94.75 173 VAL A C 1
ATOM 1417 O O . VAL A 1 173 ? 10.015 8.959 -2.986 1.00 94.75 173 VAL A O 1
ATOM 1420 N N . GLN A 1 174 ? 10.388 9.021 -5.202 1.00 93.75 174 GLN A N 1
ATOM 1421 C CA . GLN A 1 174 ? 9.114 9.659 -5.533 1.00 93.75 174 GLN A CA 1
ATOM 1422 C C . GLN A 1 174 ? 7.925 8.784 -5.133 1.00 93.75 174 GLN A C 1
ATOM 1424 O O . GLN A 1 174 ? 6.987 9.280 -4.516 1.00 93.75 174 GLN A O 1
ATOM 1429 N N . PHE A 1 175 ? 7.965 7.482 -5.423 1.00 95.12 175 PHE A N 1
ATOM 1430 C CA . PHE A 1 175 ? 6.854 6.599 -5.083 1.00 95.12 175 PHE A CA 1
ATOM 1431 C C . PHE A 1 175 ? 6.723 6.386 -3.569 1.00 95.12 175 PHE A C 1
ATOM 1433 O O . PHE A 1 175 ? 5.615 6.416 -3.042 1.00 95.12 175 PHE A O 1
ATOM 1440 N N . ALA A 1 176 ? 7.838 6.264 -2.841 1.00 94.88 176 ALA A N 1
ATOM 1441 C CA . ALA A 1 176 ? 7.817 6.233 -1.379 1.00 94.88 176 ALA A CA 1
ATOM 1442 C C . ALA A 1 176 ? 7.240 7.532 -0.790 1.00 94.88 176 ALA A C 1
ATOM 1444 O O . ALA A 1 176 ? 6.487 7.484 0.178 1.00 94.88 176 ALA A 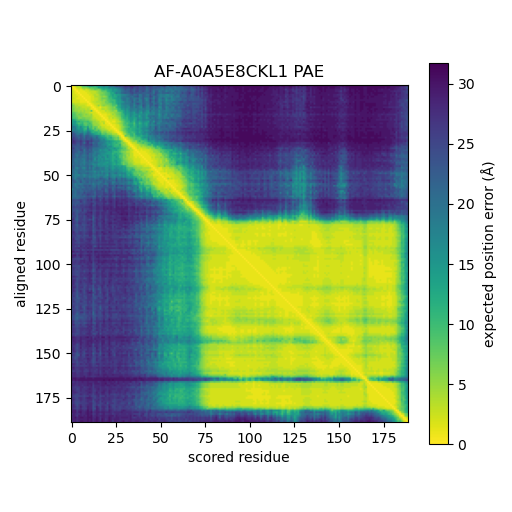O 1
ATOM 1445 N N . ALA A 1 177 ? 7.554 8.689 -1.384 1.00 92.88 177 ALA A N 1
ATOM 1446 C CA . ALA A 1 177 ? 6.969 9.963 -0.978 1.00 92.88 177 ALA A CA 1
ATOM 1447 C C . ALA A 1 177 ? 5.453 10.003 -1.224 1.00 92.88 177 ALA A C 1
ATOM 1449 O O . ALA A 1 177 ? 4.726 10.443 -0.342 1.00 92.88 177 ALA A O 1
ATOM 1450 N N . VAL A 1 178 ? 4.970 9.487 -2.362 1.00 92.81 178 VAL A N 1
ATOM 1451 C CA . VAL A 1 178 ? 3.527 9.353 -2.643 1.00 92.81 178 VAL A CA 1
ATOM 1452 C C . VAL A 1 178 ? 2.843 8.472 -1.596 1.00 92.81 178 VAL A C 1
ATOM 1454 O O . VAL A 1 178 ? 1.834 8.881 -1.035 1.00 92.81 178 VAL A O 1
ATOM 1457 N N . ILE A 1 179 ? 3.420 7.311 -1.274 1.00 93.38 179 ILE A N 1
ATOM 1458 C CA . ILE A 1 179 ? 2.885 6.393 -0.254 1.00 93.38 179 ILE A CA 1
ATOM 1459 C C . ILE A 1 179 ? 2.806 7.066 1.123 1.00 93.38 179 ILE A C 1
ATOM 1461 O O . ILE A 1 179 ? 1.808 6.920 1.820 1.00 93.38 179 ILE A O 1
ATOM 1465 N N . ARG A 1 180 ? 3.840 7.815 1.523 1.00 91.00 180 ARG A N 1
ATOM 1466 C CA . ARG A 1 180 ? 3.848 8.534 2.809 1.00 91.00 180 ARG A CA 1
ATOM 1467 C C . ARG A 1 180 ? 2.869 9.709 2.833 1.00 91.00 180 ARG A C 1
ATOM 1469 O O . ARG A 1 180 ? 2.274 9.971 3.871 1.00 91.00 180 ARG A O 1
ATOM 1476 N N . ALA A 1 181 ? 2.732 10.416 1.712 1.00 86.75 181 ALA A N 1
ATOM 1477 C CA . ALA A 1 181 ? 1.873 11.590 1.573 1.00 86.75 181 ALA A CA 1
ATOM 1478 C C . ALA A 1 181 ? 0.396 11.242 1.366 1.00 86.75 181 ALA A C 1
ATOM 1480 O O . ALA A 1 181 ? -0.451 12.131 1.451 1.00 86.75 181 ALA A O 1
ATOM 1481 N N . ALA A 1 182 ? 0.079 9.976 1.088 1.00 77.69 182 ALA A N 1
ATOM 1482 C CA . ALA A 1 182 ? -1.279 9.470 1.122 1.00 77.69 182 ALA A CA 1
ATOM 1483 C C . ALA A 1 182 ? -1.772 9.470 2.575 1.00 77.69 182 ALA A C 1
ATOM 1485 O O . ALA A 1 182 ? -1.805 8.445 3.254 1.00 77.69 182 ALA A O 1
ATOM 1486 N N . GLU A 1 183 ? -2.118 10.658 3.071 1.00 60.97 183 GLU A N 1
ATOM 1487 C CA . GLU A 1 183 ? -2.898 10.802 4.285 1.00 60.97 183 GLU A CA 1
ATOM 1488 C C . GLU A 1 183 ? -4.163 9.969 4.121 1.00 60.97 183 GLU A C 1
ATOM 1490 O O . GLU A 1 183 ? -4.821 9.976 3.071 1.00 60.97 183 GLU A O 1
ATOM 1495 N N . THR A 1 184 ? -4.500 9.228 5.170 1.00 54.12 184 THR A N 1
ATOM 1496 C CA . THR A 1 184 ? -5.769 8.535 5.267 1.00 54.12 184 THR A CA 1
ATOM 1497 C C . THR A 1 184 ? -6.855 9.594 5.107 1.00 54.12 184 THR A C 1
ATOM 1499 O O . THR A 1 184 ? -7.172 10.338 6.029 1.00 54.12 184 THR A O 1
ATOM 1502 N N . LYS A 1 185 ? -7.464 9.667 3.915 1.00 47.03 185 LYS A N 1
ATOM 1503 C CA . LYS A 1 185 ? -8.650 10.501 3.634 1.00 47.03 185 LYS A CA 1
ATOM 1504 C C . LYS A 1 185 ? -9.834 10.178 4.567 1.00 47.03 185 LYS A C 1
ATOM 1506 O O . LYS A 1 185 ? -10.855 10.855 4.531 1.00 47.03 185 LYS A O 1
ATOM 1511 N N . PHE A 1 186 ? -9.681 9.167 5.418 1.00 42.16 186 PHE A N 1
ATOM 1512 C CA . PHE A 1 186 ? -10.456 8.913 6.621 1.00 42.16 186 PHE A CA 1
ATOM 1513 C C . PHE A 1 186 ? -9.775 9.599 7.814 1.00 42.16 186 PHE A C 1
ATOM 1515 O O . PHE A 1 186 ? -9.012 8.970 8.541 1.00 42.16 186 PHE A O 1
ATOM 1522 N N . GLY A 1 187 ? -10.019 10.901 7.977 1.00 33.56 187 GLY A N 1
ATOM 1523 C CA . GLY A 1 187 ? -9.413 11.713 9.030 1.00 33.56 187 GLY A CA 1
ATOM 1524 C C . GLY A 1 187 ? -9.514 11.068 10.415 1.00 33.56 187 GLY A C 1
ATOM 1525 O O . GLY A 1 187 ? -10.600 10.915 10.967 1.00 33.56 187 GLY A O 1
ATOM 1526 N N . MET A 1 188 ? -8.359 10.727 10.975 1.00 32.66 188 MET A N 1
ATOM 1527 C CA . MET A 1 188 ? -8.149 10.611 12.413 1.00 32.66 188 MET A CA 1
ATOM 1528 C C . MET A 1 188 ? -6.937 11.480 12.753 1.00 32.66 188 MET A C 1
ATOM 1530 O O . MET A 1 188 ? -5.812 10.994 12.846 1.00 32.66 188 MET A O 1
ATOM 1534 N N . ALA A 1 189 ? -7.201 12.783 12.853 1.00 31.55 189 ALA A N 1
ATOM 1535 C CA . ALA A 1 189 ? -6.366 13.781 13.513 1.00 31.55 189 ALA A CA 1
ATOM 1536 C C . ALA A 1 189 ? -7.133 14.310 14.730 1.00 31.55 189 ALA A C 1
ATOM 1538 O O . ALA A 1 189 ? -8.378 14.425 14.618 1.00 31.55 189 ALA A O 1
#

Secondary structure (DSSP, 8-state):
-HHHHHHHHHTTHHHHHHHHHHHHHHT--HHHHHHHHHHHHHHHHHHHHHHHHHHHHHHHHHHHHTTTGGG---------HHHHHTTEEEES-HHHHHHHHHHHHHHHHHHHHTT-HHHHHHHHHSSSS---TT--EEEEEESSSS-EEEGGGTEEEEEHHHHTSS-HHHHHHHHHHHHHH---SS---